Protein AF-A0A077ZRN1-F1 (afdb_monomer_lite)

Organism: Stylonychia lemnae (NCBI:txid5949)

Structure (mmCIF, N/CA/C/O backbone):
data_AF-A0A077ZRN1-F1
#
_entry.id   AF-A0A077ZRN1-F1
#
loop_
_atom_site.group_PDB
_atom_site.id
_atom_site.type_symbol
_atom_site.label_atom_id
_atom_site.label_alt_id
_atom_site.label_comp_id
_atom_site.label_asym_id
_atom_site.label_entity_id
_atom_site.label_seq_id
_atom_site.pdbx_PDB_ins_code
_atom_site.Cartn_x
_atom_site.Cartn_y
_atom_site.Cartn_z
_atom_site.occupancy
_atom_site.B_iso_or_equiv
_atom_site.auth_seq_id
_atom_site.auth_comp_id
_atom_site.auth_asym_id
_atom_site.auth_atom_id
_atom_site.pdbx_PDB_model_num
ATOM 1 N N . MET A 1 1 ? 3.083 -7.796 -22.243 1.00 36.75 1 MET A N 1
ATOM 2 C CA . MET A 1 1 ? 4.052 -8.451 -23.152 1.00 36.75 1 MET A CA 1
ATOM 3 C C . MET A 1 1 ? 4.609 -7.377 -24.063 1.00 36.75 1 MET A C 1
ATOM 5 O O . MET A 1 1 ? 3.844 -6.849 -24.859 1.00 36.75 1 MET A O 1
ATOM 9 N N . ILE A 1 2 ? 5.889 -7.014 -23.925 1.00 40.06 2 ILE A N 1
ATOM 10 C CA . ILE A 1 2 ? 6.570 -6.277 -24.996 1.00 40.06 2 ILE A CA 1
ATOM 11 C C . ILE A 1 2 ? 6.467 -7.202 -26.205 1.00 40.06 2 ILE A C 1
ATOM 13 O O . ILE A 1 2 ? 6.883 -8.360 -26.123 1.00 40.06 2 ILE A O 1
ATOM 17 N N . SER A 1 3 ? 5.787 -6.751 -27.259 1.00 38.28 3 SER A N 1
ATOM 18 C CA . SER A 1 3 ? 5.738 -7.466 -28.528 1.00 38.28 3 SER A CA 1
ATOM 19 C C . SER A 1 3 ? 7.150 -7.939 -28.851 1.00 38.28 3 SER A C 1
ATOM 21 O O . SER A 1 3 ? 8.097 -7.182 -28.646 1.00 38.28 3 SER A O 1
ATOM 23 N N . ASN A 1 4 ?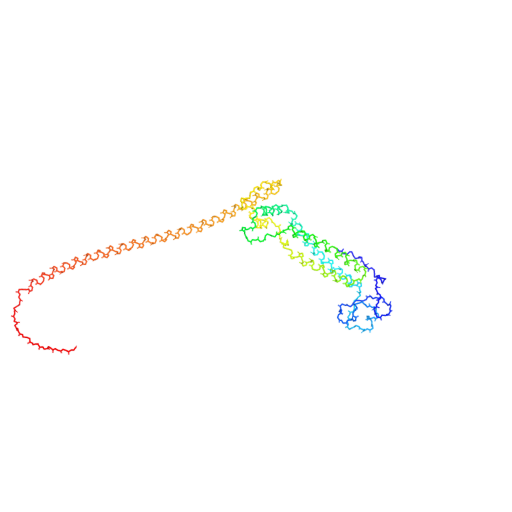 7.304 -9.158 -29.369 1.00 39.38 4 ASN A N 1
ATOM 24 C CA . ASN A 1 4 ? 8.533 -9.587 -30.040 1.00 39.38 4 ASN A CA 1
ATOM 25 C C . ASN A 1 4 ? 8.748 -8.745 -31.318 1.00 39.38 4 ASN A C 1
ATOM 27 O O . ASN A 1 4 ? 8.907 -9.287 -32.407 1.00 39.38 4 ASN A O 1
ATOM 31 N N . ASN A 1 5 ? 8.727 -7.416 -31.205 1.00 43.09 5 ASN A N 1
ATOM 32 C CA . ASN A 1 5 ? 9.470 -6.538 -32.072 1.00 43.09 5 ASN A CA 1
ATOM 33 C C . ASN A 1 5 ? 10.913 -6.929 -31.804 1.00 43.09 5 ASN A C 1
ATOM 35 O O . ASN A 1 5 ? 11.542 -6.495 -30.840 1.00 43.09 5 ASN A O 1
ATOM 39 N N . VAL A 1 6 ? 11.372 -7.876 -32.614 1.00 47.09 6 VAL A N 1
ATOM 40 C CA . VAL A 1 6 ? 12.777 -8.088 -32.888 1.00 47.09 6 VAL A CA 1
ATOM 41 C C . VAL A 1 6 ? 13.295 -6.693 -33.207 1.00 47.09 6 VAL A C 1
ATOM 43 O O . VAL A 1 6 ? 12.995 -6.142 -34.260 1.00 47.09 6 VAL A O 1
ATOM 46 N N . PHE A 1 7 ? 13.930 -6.051 -32.228 1.00 56.34 7 PHE A N 1
ATOM 47 C CA . PHE A 1 7 ? 14.716 -4.863 -32.488 1.00 56.34 7 PHE A CA 1
ATOM 48 C C . PHE A 1 7 ? 15.815 -5.351 -33.419 1.00 56.34 7 PHE A C 1
ATOM 50 O O . PHE A 1 7 ? 16.778 -5.975 -32.962 1.00 56.34 7 PHE A O 1
ATOM 57 N N . ASP A 1 8 ? 15.612 -5.171 -34.722 1.00 67.62 8 ASP A N 1
ATOM 58 C CA . ASP A 1 8 ? 16.655 -5.429 -35.696 1.00 67.62 8 ASP A CA 1
ATOM 59 C C . ASP A 1 8 ? 17.875 -4.622 -35.262 1.00 67.62 8 ASP A C 1
ATOM 61 O O . ASP A 1 8 ? 17.778 -3.452 -34.884 1.00 67.62 8 ASP A O 1
ATOM 65 N N . PHE A 1 9 ? 19.014 -5.303 -35.194 1.00 79.19 9 PHE A N 1
ATOM 66 C CA . PHE A 1 9 ? 20.232 -4.705 -34.682 1.00 79.19 9 PHE A CA 1
ATOM 67 C C . PHE A 1 9 ? 20.660 -3.545 -35.586 1.00 79.19 9 PHE A C 1
ATOM 69 O O . PHE A 1 9 ? 21.048 -3.764 -36.733 1.00 79.19 9 PHE A O 1
ATOM 76 N N . ASP A 1 10 ? 20.623 -2.324 -35.053 1.00 85.25 10 ASP A N 1
ATOM 77 C CA . ASP A 1 10 ? 21.003 -1.115 -35.774 1.00 85.25 10 ASP A CA 1
ATOM 78 C C . ASP A 1 10 ? 22.386 -0.632 -35.326 1.00 85.25 10 ASP A C 1
ATOM 80 O O . ASP A 1 10 ? 22.554 0.075 -34.331 1.00 85.25 10 ASP A O 1
ATOM 84 N N . ALA A 1 11 ? 23.411 -1.009 -36.087 1.00 84.25 11 ALA A N 1
ATOM 85 C CA . ALA A 1 11 ? 24.785 -0.622 -35.790 1.00 84.25 11 ALA A CA 1
ATOM 86 C C . ALA A 1 11 ? 25.023 0.901 -35.844 1.00 84.25 11 ALA A C 1
ATOM 88 O O . ALA A 1 11 ? 26.012 1.358 -35.272 1.00 84.25 11 ALA A O 1
ATOM 89 N N . SER A 1 12 ? 24.153 1.685 -36.500 1.00 87.00 12 SER A N 1
ATOM 90 C CA . SER A 1 12 ? 24.322 3.142 -36.631 1.00 87.00 12 SER A CA 1
ATOM 91 C C . SER A 1 12 ? 24.130 3.896 -35.313 1.00 87.00 12 SER A C 1
ATOM 93 O O . SER A 1 12 ? 24.664 4.990 -35.144 1.00 87.00 12 SER A O 1
ATOM 95 N N . LYS A 1 13 ? 23.428 3.283 -34.356 1.00 87.44 13 LYS A N 1
ATOM 96 C CA . LYS A 1 13 ? 23.158 3.841 -33.025 1.00 87.44 13 LYS A CA 1
ATOM 97 C C . LYS A 1 13 ? 24.281 3.597 -32.018 1.00 87.44 13 LYS A C 1
ATOM 99 O O . LYS A 1 13 ? 24.242 4.099 -30.898 1.00 87.44 13 LYS A O 1
ATOM 104 N N . LEU A 1 14 ? 25.283 2.796 -32.382 1.00 88.19 14 LEU A N 1
ATOM 105 C CA . LEU A 1 14 ? 26.397 2.474 -31.500 1.00 88.19 14 LEU A CA 1
ATOM 106 C C . LEU A 1 14 ? 27.529 3.490 -31.637 1.00 88.19 14 LEU A C 1
ATOM 108 O O . LEU A 1 14 ? 27.995 3.799 -32.732 1.00 88.19 14 LEU A O 1
ATOM 112 N N . ASN A 1 15 ? 28.052 3.928 -30.494 1.00 85.88 15 ASN A N 1
ATOM 113 C CA . ASN A 1 15 ? 29.238 4.773 -30.457 1.00 85.88 15 ASN A CA 1
ATOM 114 C C . ASN A 1 15 ? 30.501 4.009 -30.910 1.00 85.88 15 ASN A C 1
ATOM 116 O O . ASN A 1 15 ? 30.593 2.787 -30.726 1.00 85.88 15 ASN A O 1
ATOM 120 N N . PRO A 1 16 ? 31.518 4.711 -31.443 1.00 88.12 16 PRO A N 1
ATOM 121 C CA . PRO A 1 16 ? 32.825 4.124 -31.717 1.00 88.12 16 PRO A CA 1
ATOM 122 C C . PRO A 1 16 ? 33.478 3.558 -30.450 1.00 88.12 16 PRO A C 1
ATOM 124 O O . PRO A 1 16 ? 33.348 4.103 -29.351 1.00 88.12 16 PRO A O 1
ATOM 127 N N . CYS A 1 17 ? 34.225 2.469 -30.600 1.00 86.56 17 CYS A N 1
ATOM 128 C CA . CYS A 1 17 ? 34.987 1.887 -29.509 1.00 86.56 17 CYS A CA 1
ATOM 129 C C . CYS A 1 17 ? 36.168 2.780 -29.116 1.00 86.56 17 CYS A C 1
ATOM 131 O O . CYS A 1 17 ? 36.896 3.305 -29.959 1.00 86.56 17 CYS A O 1
ATOM 133 N N . LYS A 1 18 ? 36.415 2.890 -27.806 1.00 81.94 18 LYS A N 1
ATOM 134 C CA . LYS A 1 18 ? 37.510 3.699 -27.255 1.00 81.94 18 LYS A CA 1
ATOM 135 C C . LYS A 1 18 ? 38.914 3.130 -27.502 1.00 81.94 18 LYS A C 1
ATOM 137 O O . LYS A 1 18 ? 39.884 3.791 -27.152 1.00 81.94 18 LYS A O 1
ATOM 142 N N . CYS A 1 19 ? 39.052 1.938 -28.090 1.00 81.94 19 CYS A N 1
ATOM 143 C CA . CYS A 1 19 ? 40.361 1.354 -28.407 1.00 81.94 19 CYS A CA 1
ATOM 144 C C . CYS A 1 19 ? 41.064 2.008 -29.612 1.00 81.94 19 CYS A C 1
ATOM 146 O O . CYS A 1 19 ? 42.218 1.687 -29.876 1.00 81.94 19 CYS A O 1
ATOM 148 N N . GLY A 1 20 ? 40.390 2.910 -30.338 1.00 79.00 20 GLY A N 1
ATOM 149 C CA . GLY A 1 20 ? 40.966 3.641 -31.471 1.00 79.00 20 GLY A CA 1
ATOM 150 C C . GLY A 1 20 ? 40.845 2.944 -32.831 1.00 79.00 20 GLY A C 1
ATOM 151 O O . GLY A 1 20 ? 41.287 3.509 -33.825 1.00 79.00 20 GLY A O 1
ATOM 152 N N . SER A 1 21 ? 40.210 1.766 -32.916 1.00 82.56 21 SER A N 1
ATOM 153 C CA . SER A 1 21 ? 40.031 1.022 -34.178 1.00 82.56 21 SER A CA 1
ATOM 154 C C . SER A 1 21 ? 38.945 1.584 -35.110 1.00 82.56 21 SER A C 1
ATOM 156 O O . SER A 1 21 ? 38.701 1.024 -36.173 1.00 82.56 21 SER A O 1
ATOM 158 N N . ASN A 1 22 ? 38.262 2.675 -34.730 1.00 85.06 22 ASN A N 1
ATOM 159 C CA . ASN A 1 22 ? 37.075 3.236 -35.405 1.00 85.06 22 ASN A CA 1
ATOM 160 C C . ASN A 1 22 ? 35.887 2.261 -35.565 1.00 85.06 22 ASN A C 1
ATOM 162 O O . ASN A 1 22 ? 34.872 2.621 -36.158 1.00 85.06 22 ASN A O 1
ATOM 166 N N . LEU A 1 23 ? 35.974 1.046 -35.016 1.00 89.19 23 LEU A N 1
ATOM 167 C CA . LEU A 1 23 ? 34.890 0.069 -35.026 1.00 89.19 23 LEU A CA 1
ATOM 168 C C . LEU A 1 23 ? 33.817 0.432 -33.997 1.00 89.19 23 LEU A C 1
ATOM 170 O O . LEU A 1 23 ? 34.123 0.918 -32.908 1.00 89.19 23 LEU A O 1
ATOM 174 N N . VAL A 1 24 ? 32.556 0.132 -34.307 1.00 92.00 24 VAL A N 1
ATOM 175 C CA . VAL A 1 24 ? 31.430 0.339 -33.384 1.00 92.00 24 VAL A CA 1
ATOM 176 C C . VAL A 1 24 ? 31.526 -0.563 -32.150 1.00 92.00 24 VAL A C 1
ATOM 178 O O . VAL A 1 24 ? 31.966 -1.717 -32.221 1.00 92.00 24 VAL A O 1
ATOM 181 N N . ALA A 1 25 ? 31.099 -0.047 -31.001 1.00 90.94 25 ALA A N 1
ATOM 182 C CA . ALA A 1 25 ? 31.172 -0.748 -29.729 1.00 90.94 25 ALA A CA 1
ATOM 183 C C . ALA A 1 25 ? 29.977 -1.702 -29.520 1.00 90.94 25 ALA A C 1
ATOM 185 O O . ALA A 1 25 ? 29.008 -1.378 -28.842 1.00 90.94 25 ALA A O 1
ATOM 186 N N . GLN A 1 26 ? 30.037 -2.890 -30.128 1.00 91.75 26 GLN A N 1
ATOM 187 C CA . GLN A 1 26 ? 28.951 -3.887 -30.104 1.00 91.75 26 GLN A CA 1
ATOM 188 C C . GLN A 1 26 ? 28.874 -4.715 -28.815 1.00 91.75 26 GLN A C 1
ATOM 190 O O . GLN A 1 26 ? 27.908 -5.456 -28.614 1.00 91.75 26 GLN A O 1
ATOM 195 N N . TYR A 1 27 ? 29.886 -4.624 -27.955 1.00 90.62 27 TYR A N 1
ATOM 196 C CA . TYR A 1 27 ? 30.029 -5.428 -26.749 1.00 90.62 27 TYR A CA 1
ATOM 197 C C . TYR A 1 27 ? 30.068 -4.557 -25.496 1.00 90.62 27 TYR A C 1
ATOM 199 O O . TYR A 1 27 ? 30.590 -3.447 -25.507 1.00 90.62 27 TYR A O 1
ATOM 207 N N . PHE A 1 28 ? 29.531 -5.084 -24.402 1.00 89.62 28 PHE A N 1
ATOM 208 C CA . PHE A 1 28 ? 29.492 -4.446 -23.099 1.00 89.62 28 PHE A CA 1
ATOM 209 C C . PHE A 1 28 ? 30.124 -5.353 -22.037 1.00 89.62 28 PHE A C 1
ATOM 211 O O . PHE A 1 28 ? 29.835 -6.554 -21.958 1.00 89.62 28 PHE A O 1
ATOM 218 N N . CYS A 1 29 ? 30.976 -4.767 -21.200 1.00 87.31 29 CYS A N 1
ATOM 219 C CA . CYS A 1 29 ? 31.568 -5.403 -20.036 1.00 87.31 29 CYS A CA 1
ATOM 220 C C . CYS A 1 29 ? 30.693 -5.182 -18.799 1.00 87.31 29 CYS A C 1
ATOM 222 O O . CYS A 1 29 ? 30.454 -4.059 -18.365 1.00 87.31 29 CYS A O 1
ATOM 224 N N . ILE A 1 30 ? 30.249 -6.275 -18.178 1.00 79.25 30 ILE A N 1
ATOM 225 C CA . ILE A 1 30 ? 29.460 -6.217 -16.939 1.00 79.25 30 ILE A CA 1
ATOM 226 C C . ILE A 1 30 ? 30.348 -5.972 -15.705 1.00 79.25 30 ILE A C 1
ATOM 228 O O . ILE A 1 30 ? 29.867 -5.431 -14.710 1.00 79.25 30 ILE A O 1
ATOM 232 N N . ARG A 1 31 ? 31.631 -6.350 -15.764 1.00 74.12 31 ARG A N 1
ATOM 233 C CA . ARG A 1 31 ? 32.611 -6.212 -14.676 1.00 74.12 31 ARG A CA 1
ATOM 234 C C . ARG A 1 31 ? 33.376 -4.889 -14.815 1.00 74.12 31 ARG A C 1
ATOM 236 O O . ARG A 1 31 ? 34.536 -4.868 -15.204 1.00 74.12 31 ARG A O 1
ATOM 243 N N . ASP A 1 32 ? 32.698 -3.790 -14.494 1.00 63.06 32 ASP A N 1
ATOM 244 C CA . ASP A 1 32 ? 33.181 -2.402 -14.645 1.00 63.06 32 ASP A CA 1
ATOM 245 C C . ASP A 1 32 ? 34.531 -2.125 -13.937 1.00 63.06 32 ASP A C 1
ATOM 247 O O . ASP A 1 32 ? 35.299 -1.258 -14.336 1.00 63.06 32 ASP A O 1
ATOM 251 N N . THR A 1 33 ? 34.879 -2.905 -12.906 1.00 57.19 33 THR A N 1
ATOM 252 C CA . THR A 1 33 ? 36.064 -2.670 -12.061 1.00 57.19 33 THR A CA 1
ATOM 253 C C . THR A 1 33 ? 37.406 -3.068 -12.681 1.00 57.19 33 THR A C 1
ATOM 255 O O . THR A 1 33 ? 38.437 -2.706 -12.123 1.00 57.19 33 THR A O 1
ATOM 258 N N . TYR A 1 34 ? 37.427 -3.811 -13.793 1.00 59.09 34 TYR A N 1
ATOM 259 C CA . TYR A 1 34 ? 38.669 -4.380 -14.346 1.00 59.09 34 TYR A CA 1
ATOM 260 C C . TYR A 1 34 ? 39.034 -3.871 -15.746 1.00 59.09 34 TYR A C 1
ATOM 262 O O . TYR A 1 34 ? 40.095 -4.224 -16.256 1.00 59.09 34 TYR A O 1
ATOM 270 N N . CYS A 1 35 ? 38.205 -3.023 -16.368 1.00 66.19 35 CYS A N 1
ATOM 271 C CA . CYS A 1 35 ? 38.386 -2.658 -17.774 1.00 66.19 35 CYS A CA 1
ATOM 272 C C . CYS A 1 35 ? 38.390 -1.141 -18.009 1.00 66.19 35 CYS A C 1
ATOM 274 O O . CYS A 1 35 ? 37.339 -0.539 -18.207 1.00 66.19 35 CYS A O 1
ATOM 276 N N . ASN A 1 36 ? 39.585 -0.535 -18.020 1.00 60.34 36 ASN A N 1
ATOM 277 C CA . ASN A 1 36 ? 39.935 0.782 -18.591 1.00 60.34 36 ASN A CA 1
ATOM 278 C C . ASN A 1 36 ? 38.798 1.829 -18.719 1.00 60.34 36 ASN A C 1
ATOM 280 O O . ASN A 1 36 ? 38.585 2.388 -19.796 1.00 60.34 36 ASN A O 1
ATOM 284 N N . ASN A 1 37 ? 38.090 2.120 -17.620 1.00 63.56 37 ASN A N 1
ATOM 285 C CA . ASN A 1 37 ? 37.126 3.223 -17.458 1.00 63.56 37 ASN A CA 1
ATOM 286 C C . ASN A 1 37 ? 36.049 3.363 -18.561 1.00 63.56 37 ASN A C 1
ATOM 288 O O . ASN A 1 37 ? 35.527 4.459 -18.796 1.00 63.56 37 ASN A O 1
ATOM 292 N N . SER A 1 38 ? 35.725 2.295 -19.294 1.00 74.38 38 SER A N 1
ATOM 293 C CA . SER A 1 38 ? 34.710 2.339 -20.349 1.00 74.38 38 SER A CA 1
ATOM 294 C C . SER A 1 38 ? 34.125 0.964 -20.600 1.00 74.38 38 SER A C 1
ATOM 296 O O . SER A 1 38 ? 34.842 0.113 -21.104 1.00 74.38 38 SER A O 1
ATOM 298 N N . PRO A 1 39 ? 32.828 0.737 -20.375 1.00 85.81 39 PRO A N 1
ATOM 299 C CA . PRO A 1 39 ? 32.279 -0.608 -20.461 1.00 85.81 39 PRO A CA 1
ATOM 300 C C . PRO A 1 39 ? 31.964 -1.057 -21.896 1.00 85.81 39 PRO A C 1
ATOM 302 O O . PRO A 1 39 ? 31.564 -2.199 -22.073 1.00 85.81 39 PRO A O 1
ATOM 305 N N . TYR A 1 40 ? 32.127 -0.203 -22.913 1.00 88.25 40 TYR A N 1
ATOM 306 C CA . TYR A 1 40 ? 31.764 -0.489 -24.308 1.00 88.25 40 TYR A CA 1
ATOM 307 C C . TYR A 1 40 ? 32.982 -0.827 -25.189 1.00 88.25 40 TYR A C 1
ATOM 309 O O . TYR A 1 40 ? 33.960 -0.075 -25.225 1.00 88.25 40 TYR A O 1
ATOM 317 N N . TYR A 1 41 ? 32.886 -1.919 -25.952 1.00 88.50 41 TYR A N 1
ATOM 318 C CA . TYR A 1 41 ? 33.978 -2.544 -26.706 1.00 88.50 41 TYR A CA 1
ATOM 319 C C . TYR A 1 41 ? 33.560 -2.977 -28.117 1.00 88.50 41 TYR A C 1
ATOM 321 O O . TYR A 1 41 ? 32.416 -3.370 -28.340 1.00 88.50 41 TYR A O 1
ATOM 329 N N . CYS A 1 42 ? 34.484 -2.923 -29.080 1.00 90.19 42 CYS A N 1
ATOM 330 C CA . CYS A 1 42 ? 34.279 -3.470 -30.425 1.00 90.19 42 CYS A CA 1
ATOM 331 C C . CYS A 1 42 ? 34.565 -4.980 -30.481 1.00 90.19 42 CYS A C 1
ATOM 333 O O . CYS A 1 42 ? 35.000 -5.586 -29.501 1.00 90.19 42 CYS A O 1
ATOM 335 N N . VAL A 1 43 ? 34.335 -5.580 -31.652 1.00 89.06 43 VAL A N 1
ATOM 336 C CA . VAL A 1 43 ? 34.589 -7.006 -31.908 1.00 89.06 43 VAL A CA 1
ATOM 337 C C . VAL A 1 43 ? 36.061 -7.391 -31.717 1.00 89.06 43 VAL A C 1
ATOM 339 O O . VAL A 1 43 ? 36.339 -8.376 -31.043 1.00 89.06 43 VAL A O 1
ATOM 342 N N . GLU A 1 44 ? 37.008 -6.563 -32.168 1.00 87.50 44 GLU A N 1
ATOM 343 C CA . GLU A 1 44 ? 38.445 -6.831 -32.004 1.00 87.50 44 GLU A CA 1
ATOM 344 C C . GLU A 1 44 ? 38.857 -6.885 -30.530 1.00 87.50 44 GLU A C 1
ATOM 346 O O . GLU A 1 44 ? 39.625 -7.756 -30.129 1.00 87.50 44 GLU A O 1
ATOM 351 N N . CYS A 1 45 ? 38.315 -5.997 -29.687 1.00 85.12 45 CYS A N 1
ATOM 352 C CA . CYS A 1 45 ? 38.546 -6.057 -28.242 1.00 85.12 45 CYS A CA 1
ATOM 353 C C . CYS A 1 45 ? 38.035 -7.373 -27.637 1.00 85.12 45 CYS A C 1
ATOM 355 O O . CYS A 1 45 ? 38.650 -7.891 -26.708 1.00 85.12 45 CYS A O 1
ATOM 357 N N . SER A 1 46 ? 36.936 -7.922 -28.166 1.00 82.94 46 SER A N 1
ATOM 358 C CA . SER A 1 46 ? 36.383 -9.202 -27.716 1.00 82.94 46 SER A CA 1
ATOM 359 C C . SER A 1 46 ? 37.198 -10.410 -28.181 1.00 82.94 46 SER A C 1
ATOM 361 O O . SER A 1 46 ? 37.232 -11.410 -27.468 1.00 82.94 46 SER A O 1
ATOM 363 N N . GLU A 1 47 ? 37.801 -10.355 -29.368 1.00 82.88 47 GLU A N 1
ATOM 364 C CA . GLU A 1 47 ? 38.489 -11.494 -29.994 1.00 82.88 47 GLU A CA 1
ATOM 365 C C . GLU A 1 47 ? 39.980 -11.558 -29.641 1.00 82.88 47 GLU A C 1
ATOM 367 O O . GLU A 1 47 ? 40.525 -12.645 -29.464 1.00 82.88 47 GLU A O 1
ATOM 372 N N . ASN A 1 48 ? 40.631 -10.409 -29.442 1.00 78.19 48 ASN A N 1
ATOM 373 C CA . ASN A 1 48 ? 42.075 -10.322 -29.194 1.00 78.19 48 ASN A CA 1
ATOM 374 C C . ASN A 1 48 ? 42.498 -10.670 -27.752 1.00 78.19 48 ASN A C 1
ATOM 376 O O . ASN A 1 48 ? 43.641 -10.424 -27.372 1.00 78.19 48 ASN A O 1
ATOM 380 N N . GLY A 1 49 ? 41.599 -11.213 -26.922 1.00 65.81 49 GLY A N 1
ATOM 381 C CA . GLY A 1 49 ? 41.934 -11.697 -25.574 1.00 65.81 49 GLY A CA 1
ATOM 382 C C . GLY A 1 49 ? 42.361 -10.611 -24.578 1.00 65.81 49 GLY A C 1
ATOM 383 O O . GLY A 1 49 ? 42.948 -10.926 -23.547 1.00 65.81 49 GLY A O 1
ATOM 384 N N . VAL A 1 50 ? 42.064 -9.337 -24.860 1.00 68.62 50 VAL A N 1
ATOM 385 C CA . VAL A 1 50 ? 42.391 -8.195 -23.979 1.00 68.62 50 VAL A CA 1
ATOM 386 C C . VAL A 1 50 ? 41.562 -8.221 -22.683 1.00 68.62 50 VAL A C 1
ATOM 388 O O . VAL A 1 50 ? 41.925 -7.589 -21.694 1.00 68.62 50 VAL A O 1
ATOM 391 N N . HIS A 1 51 ? 40.467 -8.985 -22.665 1.00 70.94 51 HIS A N 1
ATOM 392 C CA . HIS A 1 51 ? 39.604 -9.183 -21.504 1.00 70.94 51 HIS A CA 1
ATOM 393 C C . HIS A 1 51 ? 39.730 -10.614 -20.969 1.00 70.94 51 HIS A C 1
ATOM 395 O O . HIS A 1 51 ? 39.545 -11.580 -21.706 1.00 70.94 51 HIS A O 1
ATOM 401 N N . ASP A 1 52 ? 39.961 -10.752 -19.663 1.00 73.50 52 ASP A N 1
ATOM 402 C CA . ASP A 1 52 ? 39.981 -12.032 -18.933 1.00 73.50 52 ASP A CA 1
ATOM 403 C C . ASP A 1 52 ? 38.571 -12.547 -18.565 1.00 73.50 52 ASP A C 1
ATOM 405 O O . ASP A 1 52 ? 38.401 -13.531 -17.843 1.00 73.50 52 ASP A O 1
ATOM 409 N N . HIS A 1 53 ? 37.529 -11.882 -19.061 1.00 77.69 53 HIS A N 1
ATOM 410 C CA . HIS A 1 53 ? 36.131 -12.206 -18.812 1.00 77.69 53 HIS A CA 1
ATOM 411 C C . HIS A 1 53 ? 35.295 -12.035 -20.076 1.00 77.69 53 HIS A C 1
ATOM 413 O O . HIS A 1 53 ? 35.635 -11.330 -21.023 1.00 77.69 53 HIS A O 1
ATOM 419 N N . ARG A 1 54 ? 34.135 -12.690 -20.062 1.00 79.19 54 ARG A N 1
ATOM 420 C CA . ARG A 1 54 ? 33.205 -12.699 -21.183 1.00 79.19 54 ARG A CA 1
ATOM 421 C C . ARG A 1 54 ? 32.515 -11.344 -21.340 1.00 79.19 54 ARG A C 1
ATOM 423 O O . ARG A 1 54 ? 31.775 -10.919 -20.450 1.00 79.19 54 ARG A O 1
ATOM 430 N N . LEU A 1 55 ? 32.690 -10.729 -22.506 1.00 87.19 55 LEU A N 1
ATOM 431 C CA . LEU A 1 55 ? 31.876 -9.606 -22.954 1.00 87.19 55 LEU A CA 1
ATOM 432 C C . LEU A 1 55 ? 30.524 -10.100 -23.486 1.00 87.19 55 LEU A C 1
ATOM 434 O O . LEU A 1 55 ? 30.396 -11.222 -23.983 1.00 87.19 55 LEU A O 1
ATOM 438 N N . GLN A 1 56 ? 29.500 -9.262 -23.386 1.00 90.00 56 GLN A N 1
ATOM 439 C CA . GLN A 1 56 ? 28.163 -9.566 -23.892 1.00 90.00 56 GLN A CA 1
ATOM 440 C C . GLN A 1 56 ? 27.768 -8.569 -24.975 1.00 90.00 56 GLN A C 1
ATOM 442 O O . GLN A 1 56 ? 28.168 -7.415 -24.925 1.00 90.00 56 GLN A O 1
ATOM 447 N N . GLN A 1 57 ? 26.978 -9.000 -25.955 1.00 91.06 57 GLN A N 1
ATOM 448 C CA . GLN A 1 57 ? 26.502 -8.097 -27.003 1.00 91.06 57 GLN A CA 1
ATOM 449 C C . GLN A 1 57 ? 25.551 -7.051 -26.413 1.00 91.06 57 GLN A C 1
ATOM 451 O O . GLN A 1 57 ? 24.620 -7.404 -25.685 1.00 91.06 57 GLN A O 1
ATOM 456 N N . VAL A 1 58 ? 25.771 -5.783 -26.761 1.00 91.31 58 VAL A N 1
ATOM 457 C CA . VAL A 1 58 ? 25.025 -4.633 -26.231 1.00 91.31 58 VAL A CA 1
ATOM 458 C C . VAL A 1 58 ? 23.523 -4.808 -26.443 1.00 91.31 58 VAL A C 1
ATOM 460 O O . VAL A 1 58 ? 22.766 -4.727 -25.481 1.00 91.31 58 VAL A O 1
ATOM 463 N N . HIS A 1 59 ? 23.092 -5.162 -27.660 1.00 90.56 59 HIS A N 1
ATOM 464 C CA . HIS A 1 59 ? 21.669 -5.354 -27.964 1.00 90.56 59 HIS A CA 1
ATOM 465 C C . HIS A 1 59 ? 21.008 -6.411 -27.065 1.00 90.56 59 HIS A C 1
ATOM 467 O O . HIS A 1 59 ? 19.890 -6.212 -26.594 1.00 90.56 59 HIS A O 1
ATOM 473 N N . LYS A 1 60 ? 21.711 -7.516 -26.766 1.00 91.75 60 LYS A N 1
ATOM 474 C CA . LYS A 1 60 ? 21.191 -8.581 -25.894 1.00 91.75 60 LYS A CA 1
ATOM 475 C C . LYS A 1 60 ? 21.029 -8.090 -24.466 1.00 91.75 60 LYS A C 1
ATOM 477 O O . LYS A 1 60 ? 20.017 -8.390 -23.840 1.00 91.75 60 LYS A O 1
ATOM 482 N N . ILE A 1 61 ? 22.002 -7.326 -23.969 1.00 92.56 61 ILE A N 1
ATOM 483 C CA . ILE A 1 61 ? 21.923 -6.738 -22.631 1.00 92.56 61 ILE A CA 1
ATOM 484 C C . ILE A 1 61 ? 20.784 -5.725 -22.554 1.00 92.56 61 ILE A C 1
ATOM 486 O O . ILE A 1 61 ? 20.018 -5.781 -21.599 1.00 92.56 61 ILE A O 1
ATOM 490 N N . CYS A 1 62 ? 20.635 -4.835 -23.538 1.00 92.94 62 CYS A N 1
ATOM 491 C CA . CYS A 1 62 ? 19.547 -3.856 -23.560 1.00 92.94 62 CYS A CA 1
ATOM 492 C C . CYS A 1 62 ? 18.177 -4.538 -23.516 1.00 92.94 62 CYS A C 1
ATOM 494 O O . CYS A 1 62 ? 17.364 -4.194 -22.662 1.00 92.94 62 CYS A O 1
ATOM 496 N N . ILE A 1 63 ? 17.954 -5.564 -24.348 1.00 91.44 63 ILE A N 1
ATOM 497 C CA . ILE A 1 63 ? 16.711 -6.352 -24.335 1.00 91.44 63 ILE A CA 1
ATOM 498 C C . ILE A 1 63 ? 16.513 -7.035 -22.977 1.00 91.44 63 ILE A C 1
ATOM 500 O O . ILE A 1 63 ? 15.423 -6.990 -22.409 1.00 91.44 63 ILE A O 1
ATOM 504 N N . GLN A 1 64 ? 17.558 -7.662 -22.432 1.00 94.19 64 GLN A N 1
ATOM 505 C CA . GLN A 1 64 ? 17.475 -8.335 -21.138 1.00 94.19 64 GLN A CA 1
ATOM 506 C C . GLN A 1 64 ? 17.106 -7.360 -20.012 1.00 94.19 64 GLN A C 1
ATOM 508 O O . GLN A 1 64 ? 16.213 -7.659 -19.221 1.00 94.19 64 GLN A O 1
ATOM 513 N N . LEU A 1 65 ? 17.774 -6.208 -19.935 1.00 94.44 65 LEU A N 1
ATOM 514 C CA . LEU A 1 65 ? 17.530 -5.203 -18.902 1.00 94.44 65 LEU A CA 1
ATOM 515 C C . LEU A 1 65 ? 16.157 -4.541 -19.064 1.00 94.44 65 LEU A C 1
ATOM 517 O O . LEU A 1 65 ? 15.456 -4.372 -18.071 1.00 94.44 65 LEU A O 1
ATOM 521 N N . ALA A 1 66 ? 15.736 -4.229 -20.293 1.00 94.62 66 ALA A N 1
ATOM 522 C CA . ALA A 1 66 ? 14.405 -3.687 -20.560 1.00 94.62 66 ALA A CA 1
ATOM 523 C C . ALA A 1 66 ? 13.301 -4.672 -20.145 1.00 94.62 66 ALA A C 1
ATOM 525 O O . ALA A 1 66 ? 12.340 -4.286 -19.484 1.00 94.62 66 ALA A O 1
ATOM 526 N N . ASN A 1 67 ? 13.473 -5.966 -20.434 1.00 94.69 67 ASN A N 1
ATOM 527 C CA . ASN A 1 67 ? 12.542 -7.005 -19.989 1.00 94.69 67 ASN A CA 1
ATOM 528 C C . ASN A 1 67 ? 12.503 -7.142 -18.458 1.00 94.69 67 ASN A C 1
ATOM 530 O O . ASN A 1 67 ? 11.433 -7.338 -17.886 1.00 94.69 67 ASN A O 1
ATOM 534 N N . GLN A 1 68 ? 13.649 -7.028 -17.779 1.00 95.56 68 GLN A N 1
ATOM 535 C CA . GLN A 1 68 ? 13.695 -7.016 -16.313 1.00 95.56 68 GLN A CA 1
ATOM 536 C C . GLN A 1 68 ? 12.969 -5.793 -15.739 1.00 95.56 68 GLN A C 1
ATOM 538 O O . GLN A 1 68 ? 12.172 -5.931 -14.813 1.00 95.56 68 GLN A O 1
ATOM 543 N N . ALA A 1 69 ? 13.194 -4.609 -16.310 1.00 95.25 69 ALA A N 1
ATOM 544 C CA . ALA A 1 69 ? 12.498 -3.390 -15.914 1.00 95.25 69 ALA A CA 1
ATOM 545 C C . ALA A 1 69 ? 10.983 -3.489 -16.141 1.00 95.25 69 ALA A C 1
ATOM 547 O O . ALA A 1 69 ? 10.215 -3.098 -15.267 1.00 95.25 69 ALA A O 1
ATOM 548 N N . GLN A 1 70 ? 10.547 -4.083 -17.257 1.00 96.12 70 GLN A N 1
ATOM 549 C CA . GLN A 1 70 ? 9.133 -4.348 -17.527 1.00 96.12 70 GLN A CA 1
ATOM 550 C C . GLN A 1 70 ? 8.501 -5.209 -16.429 1.00 96.12 70 GLN A C 1
ATOM 552 O O . GLN A 1 70 ? 7.436 -4.870 -15.930 1.00 96.12 70 GLN A O 1
ATOM 557 N N . GLN A 1 71 ? 9.167 -6.286 -16.002 1.00 96.31 71 GLN A N 1
ATOM 558 C CA . GLN A 1 71 ? 8.655 -7.139 -14.924 1.00 96.31 71 GLN A CA 1
ATOM 559 C C . GLN A 1 71 ? 8.520 -6.385 -13.596 1.00 96.31 71 GLN A C 1
ATOM 561 O O . GLN A 1 71 ? 7.584 -6.634 -12.838 1.00 96.31 71 GLN A O 1
ATOM 566 N N . ILE A 1 72 ? 9.452 -5.475 -13.297 1.00 95.38 72 ILE A N 1
ATOM 567 C CA . ILE A 1 72 ? 9.381 -4.633 -12.097 1.00 95.38 72 ILE A CA 1
ATOM 568 C C . ILE A 1 72 ? 8.208 -3.656 -12.214 1.00 95.38 72 ILE A C 1
ATOM 570 O O . ILE A 1 72 ? 7.431 -3.542 -11.268 1.00 95.38 72 ILE A O 1
ATOM 574 N N . TYR A 1 73 ? 8.054 -2.999 -13.366 1.00 97.25 73 TYR A N 1
ATOM 575 C CA . TYR A 1 73 ? 6.927 -2.112 -13.646 1.00 97.25 73 TYR A CA 1
ATOM 576 C C . TYR A 1 73 ? 5.586 -2.838 -13.478 1.00 97.25 73 TYR A C 1
ATOM 578 O O . TYR A 1 73 ? 4.750 -2.363 -12.716 1.00 97.25 73 TYR A O 1
ATOM 586 N N . ASP A 1 74 ? 5.420 -4.021 -14.078 1.00 96.06 74 ASP A N 1
ATOM 587 C CA . ASP A 1 74 ? 4.187 -4.820 -13.981 1.00 96.06 74 ASP A CA 1
ATOM 588 C C . ASP A 1 74 ? 3.835 -5.141 -12.516 1.00 96.06 74 ASP A C 1
ATOM 590 O O . ASP A 1 74 ? 2.670 -5.161 -12.120 1.00 96.06 74 ASP A O 1
ATOM 594 N N . GLN A 1 75 ? 4.848 -5.383 -11.673 1.00 93.81 75 GLN A N 1
ATOM 595 C CA . GLN A 1 75 ? 4.643 -5.608 -10.241 1.00 93.81 75 GLN A CA 1
ATOM 596 C C . GLN A 1 75 ? 4.206 -4.339 -9.500 1.00 93.81 75 GLN A C 1
ATOM 598 O O . GLN A 1 75 ? 3.382 -4.438 -8.592 1.00 93.81 75 GLN A O 1
ATOM 603 N N . ILE A 1 76 ? 4.765 -3.175 -9.848 1.00 94.62 76 ILE A N 1
ATOM 604 C CA . ILE A 1 76 ? 4.367 -1.882 -9.270 1.00 94.62 76 ILE A CA 1
ATOM 605 C C . ILE A 1 76 ? 2.930 -1.556 -9.682 1.00 94.62 76 ILE A C 1
ATOM 607 O O . ILE A 1 76 ? 2.119 -1.218 -8.824 1.00 94.62 76 ILE A O 1
ATOM 611 N N . GLU A 1 77 ? 2.613 -1.703 -10.969 1.00 95.12 77 GLU A N 1
ATOM 612 C CA . GLU A 1 77 ? 1.291 -1.443 -11.540 1.00 95.12 77 GLU A CA 1
ATOM 613 C C . GLU A 1 77 ? 0.228 -2.304 -10.864 1.00 95.12 77 GLU A C 1
ATOM 615 O O . GLU A 1 77 ? -0.688 -1.764 -10.251 1.00 95.12 77 GLU A O 1
ATOM 620 N N . LYS A 1 78 ? 0.426 -3.627 -10.827 1.00 92.69 78 LYS A N 1
ATOM 621 C CA . LYS A 1 78 ? -0.493 -4.553 -10.153 1.00 92.69 78 LYS A CA 1
ATOM 622 C C . LYS A 1 78 ? -0.695 -4.220 -8.672 1.00 92.69 78 LYS A C 1
ATOM 624 O O . LYS A 1 78 ? -1.788 -4.376 -8.134 1.00 92.69 78 LYS A O 1
ATOM 629 N N . PHE A 1 79 ? 0.365 -3.809 -7.977 1.00 89.94 79 PHE A N 1
ATOM 630 C CA . PHE A 1 79 ? 0.257 -3.433 -6.569 1.00 89.94 79 PHE A CA 1
ATOM 631 C C . PHE A 1 79 ? -0.543 -2.135 -6.393 1.00 89.94 79 PHE A C 1
ATOM 633 O O . PHE A 1 79 ? -1.384 -2.050 -5.501 1.00 89.94 79 PHE A O 1
ATOM 640 N N . GLY A 1 80 ? -0.318 -1.148 -7.263 1.00 90.31 80 GLY A N 1
ATOM 641 C CA . GLY A 1 80 ? -1.081 0.097 -7.281 1.00 90.31 80 GLY A CA 1
ATOM 642 C C . GLY A 1 80 ? -2.553 -0.105 -7.651 1.00 90.31 80 GLY A C 1
ATOM 643 O O . GLY A 1 80 ? -3.417 0.483 -7.007 1.00 90.31 80 GLY A O 1
ATOM 644 N N . GLU A 1 81 ? -2.849 -0.973 -8.620 1.00 89.75 81 GLU A N 1
ATOM 645 C CA . GLU A 1 81 ? -4.216 -1.377 -8.979 1.00 89.75 81 GLU A CA 1
ATOM 646 C C . GLU A 1 81 ? -4.943 -2.000 -7.788 1.00 89.75 81 GLU A C 1
ATOM 648 O O . GLU A 1 81 ? -6.015 -1.530 -7.426 1.00 89.75 81 GLU A O 1
ATOM 653 N N . ASN A 1 82 ? -4.322 -2.963 -7.097 1.00 88.31 82 ASN A N 1
ATOM 654 C CA . ASN A 1 82 ? -4.918 -3.567 -5.902 1.00 88.31 82 ASN A CA 1
ATOM 655 C C . ASN A 1 82 ? -5.251 -2.523 -4.823 1.00 88.31 82 ASN A C 1
ATOM 657 O O . ASN A 1 82 ? -6.294 -2.609 -4.182 1.00 88.31 82 ASN A O 1
ATOM 661 N N . ILE A 1 83 ? -4.378 -1.532 -4.612 1.00 87.19 83 ILE A N 1
ATOM 662 C CA . ILE A 1 83 ? -4.649 -0.447 -3.659 1.00 87.19 83 ILE A CA 1
ATOM 663 C C . ILE A 1 83 ? -5.832 0.407 -4.127 1.00 87.19 83 ILE A C 1
ATOM 665 O O . ILE A 1 83 ? -6.694 0.748 -3.318 1.00 87.19 83 ILE A O 1
ATOM 669 N N . ARG A 1 84 ? -5.889 0.751 -5.417 1.00 87.44 84 ARG A N 1
ATOM 670 C CA . ARG A 1 84 ? -6.995 1.523 -6.002 1.00 87.44 84 ARG A CA 1
ATOM 671 C C . ARG A 1 84 ? -8.324 0.787 -5.882 1.00 87.44 84 ARG A C 1
ATOM 673 O O . ARG A 1 84 ? -9.289 1.389 -5.417 1.00 87.44 84 ARG A O 1
ATOM 680 N N . ASP A 1 85 ? -8.348 -0.501 -6.200 1.00 88.19 85 ASP A N 1
ATOM 681 C CA . ASP A 1 85 ? -9.539 -1.350 -6.117 1.00 88.19 85 ASP A CA 1
ATOM 682 C C . ASP A 1 85 ? -10.081 -1.462 -4.688 1.00 88.19 85 ASP A C 1
ATOM 684 O O . ASP A 1 85 ? -11.288 -1.593 -4.490 1.00 88.19 85 ASP A O 1
ATOM 688 N N . GLN A 1 86 ? -9.208 -1.378 -3.681 1.00 85.56 86 GLN A N 1
ATOM 689 C CA . GLN A 1 86 ? -9.610 -1.390 -2.275 1.00 85.56 86 GLN A CA 1
ATOM 690 C C . GLN A 1 86 ? -10.010 -0.006 -1.752 1.00 85.56 86 GLN A C 1
ATOM 692 O O . GLN A 1 86 ? -10.968 0.105 -0.992 1.00 85.56 86 GLN A O 1
ATOM 697 N N . TYR A 1 87 ? -9.287 1.052 -2.132 1.00 86.81 87 TYR A N 1
ATOM 698 C CA . TYR A 1 87 ? -9.485 2.393 -1.578 1.00 86.81 87 TYR A CA 1
ATOM 699 C C . TYR A 1 87 ? -10.641 3.152 -2.233 1.00 86.81 87 TYR A C 1
ATOM 701 O O . TYR A 1 87 ? -11.456 3.732 -1.519 1.00 86.81 87 TYR A O 1
ATOM 709 N N . ILE A 1 88 ? -10.742 3.143 -3.569 1.00 88.31 88 ILE A N 1
ATOM 710 C CA . ILE A 1 88 ? -11.739 3.937 -4.312 1.00 88.31 88 ILE A CA 1
ATOM 711 C C . ILE A 1 88 ? -13.172 3.667 -3.823 1.00 88.31 88 ILE A C 1
ATOM 713 O O . ILE A 1 88 ? -13.882 4.636 -3.550 1.00 88.31 88 ILE A O 1
ATOM 717 N N . PRO A 1 89 ? -13.614 2.406 -3.624 1.00 88.06 89 PRO A N 1
ATOM 718 C CA . PRO A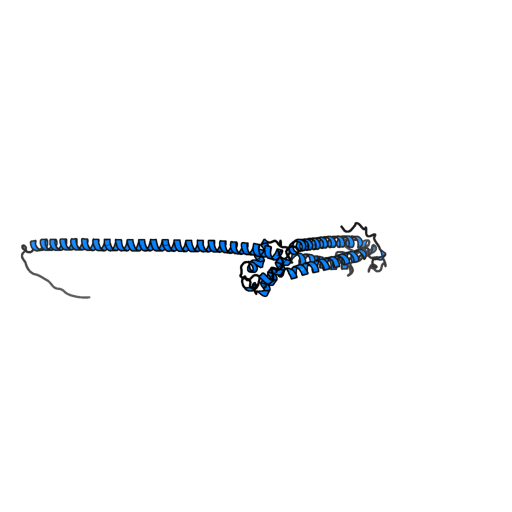 1 89 ? -14.985 2.132 -3.187 1.00 88.06 89 PRO A CA 1
ATOM 719 C C . PRO A 1 89 ? -15.335 2.682 -1.798 1.00 88.06 89 PRO A C 1
ATOM 721 O O . PRO A 1 89 ? -16.511 2.822 -1.475 1.00 88.06 89 PRO A O 1
ATOM 724 N N . VAL A 1 90 ? -14.335 2.954 -0.956 1.00 87.31 90 VAL A N 1
ATOM 725 C CA . VAL A 1 90 ? -14.523 3.398 0.435 1.00 87.31 90 VAL A CA 1
ATOM 726 C C . VAL A 1 90 ? -13.939 4.783 0.706 1.00 87.31 90 VAL A C 1
ATOM 728 O O . VAL A 1 90 ? -13.983 5.250 1.846 1.00 87.31 90 VAL A O 1
ATOM 731 N N . GLN A 1 91 ? -13.415 5.455 -0.321 1.00 88.00 91 GLN A N 1
ATOM 732 C CA . GLN A 1 91 ? -12.728 6.737 -0.204 1.00 88.00 91 GLN A CA 1
ATOM 733 C C . GLN A 1 91 ? -13.598 7.771 0.514 1.00 88.00 91 GLN A C 1
ATOM 735 O O . GLN A 1 91 ? -13.152 8.358 1.496 1.00 88.00 91 GLN A O 1
ATOM 740 N N . GLU A 1 92 ? -14.845 7.953 0.075 1.00 88.25 92 GLU A N 1
ATOM 741 C CA . GLU A 1 92 ? -15.759 8.947 0.652 1.00 88.25 92 GLU A CA 1
ATOM 742 C C . GLU A 1 92 ? -16.038 8.685 2.137 1.00 88.25 92 GLU A C 1
ATOM 744 O O . GLU A 1 92 ? -16.071 9.609 2.948 1.00 88.25 92 GLU A O 1
ATOM 749 N N . ILE A 1 93 ? -16.175 7.412 2.521 1.00 89.38 93 ILE A N 1
ATOM 750 C CA . ILE A 1 93 ? -16.386 7.001 3.913 1.00 89.38 93 ILE A CA 1
ATOM 751 C C . ILE A 1 93 ? -15.147 7.309 4.757 1.00 89.38 93 ILE A C 1
ATOM 753 O O . ILE A 1 93 ? -15.271 7.808 5.879 1.00 89.38 93 ILE A O 1
ATOM 757 N N . MET A 1 94 ? -13.953 7.000 4.247 1.00 88.19 94 MET A N 1
ATOM 758 C CA . MET A 1 94 ? -12.699 7.269 4.951 1.00 88.19 94 MET A CA 1
ATOM 759 C C . MET A 1 94 ? -12.434 8.771 5.076 1.00 88.19 94 MET A C 1
ATOM 761 O O . MET A 1 94 ? -12.041 9.223 6.151 1.00 88.19 94 MET A O 1
ATOM 765 N N . GLU A 1 95 ? -12.692 9.545 4.018 1.00 88.00 95 GLU A N 1
ATOM 766 C CA . GLU A 1 95 ? -12.601 11.007 4.030 1.00 88.00 95 GLU A CA 1
ATOM 767 C C . GLU A 1 95 ? -13.568 11.599 5.057 1.00 88.00 95 GLU A C 1
ATOM 769 O O . GLU A 1 95 ? -13.136 12.358 5.921 1.00 88.00 95 GLU A O 1
ATOM 774 N N . PHE A 1 96 ? -14.831 11.161 5.061 1.00 89.56 96 PHE A N 1
ATOM 775 C CA . PHE A 1 96 ? -15.806 11.529 6.088 1.00 89.56 96 PHE A CA 1
ATOM 776 C C . PHE A 1 96 ? -15.292 11.248 7.506 1.00 89.56 96 PHE A C 1
ATOM 778 O O . PHE A 1 96 ? -15.293 12.136 8.361 1.00 89.56 96 PHE A O 1
ATOM 785 N N . CYS A 1 97 ? -14.827 10.023 7.770 1.00 88.62 97 CYS A N 1
ATOM 786 C CA . CYS A 1 97 ? -14.342 9.654 9.097 1.00 88.62 97 CYS A CA 1
ATOM 787 C C . CYS A 1 97 ? -13.150 10.519 9.517 1.00 88.62 97 CYS A C 1
ATOM 789 O O . CYS A 1 97 ? -13.058 10.933 10.674 1.00 88.62 97 CYS A O 1
ATOM 791 N N . GLN A 1 98 ? -12.245 10.807 8.584 1.00 87.12 98 GLN A N 1
ATOM 792 C CA . GLN A 1 98 ? -11.067 11.615 8.847 1.00 87.12 98 GLN A CA 1
ATOM 793 C C . GLN A 1 98 ? -11.419 13.086 9.109 1.00 87.12 98 GLN A C 1
ATOM 795 O O . GLN A 1 98 ? -10.910 13.648 10.080 1.00 87.12 98 GLN A O 1
ATOM 800 N N . THR A 1 99 ? -12.341 13.671 8.341 1.00 87.31 99 THR A N 1
ATOM 801 C CA . THR A 1 99 ? -12.877 15.018 8.586 1.00 87.31 99 THR A CA 1
ATOM 802 C C . THR A 1 99 ? -13.500 15.116 9.974 1.00 87.31 99 THR A C 1
ATOM 804 O O . THR A 1 99 ? -13.167 16.021 10.738 1.00 87.31 99 THR A O 1
ATOM 807 N N . VAL A 1 100 ? -14.330 14.141 10.364 1.00 87.81 100 VAL A N 1
ATOM 808 C CA . VAL A 1 100 ? -14.935 14.123 11.704 1.00 87.81 100 VAL A CA 1
ATOM 809 C C . VAL A 1 100 ? -13.867 14.059 12.798 1.00 87.81 100 VAL A C 1
ATOM 811 O O . VAL A 1 100 ? -13.967 14.778 13.793 1.00 87.81 100 VAL A O 1
ATOM 814 N N . VAL A 1 101 ? -12.836 13.224 12.624 1.00 86.44 101 VAL A N 1
ATOM 815 C CA . VAL A 1 101 ? -11.724 13.114 13.581 1.00 86.44 101 VAL A CA 1
ATOM 816 C C . VAL A 1 101 ? -10.960 14.428 13.727 1.00 86.44 101 VAL A C 1
ATOM 818 O O . VAL A 1 101 ? -10.593 14.786 14.849 1.00 86.44 101 VAL A O 1
ATOM 821 N N . GLU A 1 102 ? -10.695 15.115 12.619 1.00 84.56 102 GLU A N 1
ATOM 822 C CA . GLU A 1 102 ? -9.934 16.365 12.580 1.00 84.56 102 GLU A CA 1
ATOM 823 C C . GLU A 1 102 ? -10.716 17.533 13.183 1.00 84.56 102 GLU A C 1
ATOM 825 O O . GLU A 1 102 ? -10.213 18.198 14.087 1.00 84.56 102 GLU A O 1
ATOM 830 N N . GLU A 1 103 ? -11.959 17.739 12.748 1.00 85.81 103 GLU A N 1
ATOM 831 C CA . GLU A 1 103 ? -12.780 18.882 13.164 1.00 85.81 103 GLU A CA 1
ATOM 832 C C . GLU A 1 103 ? -13.244 18.785 14.625 1.00 85.81 103 GLU A C 1
ATOM 834 O O . GLU A 1 103 ? -13.454 19.807 15.276 1.00 85.81 103 GLU A O 1
ATOM 839 N N . ASN A 1 104 ? -13.343 17.568 15.173 1.00 82.19 104 ASN A N 1
ATOM 840 C CA . ASN A 1 104 ? -13.755 17.333 16.562 1.00 82.19 104 ASN A CA 1
ATOM 841 C C . ASN A 1 104 ? -12.582 16.997 17.509 1.00 82.19 104 ASN A C 1
ATOM 843 O O . ASN A 1 104 ? -12.820 16.557 18.635 1.00 82.19 104 ASN A O 1
ATOM 847 N N . ASP A 1 105 ? -11.323 17.155 17.068 1.00 79.25 105 ASP A N 1
ATOM 848 C CA . ASP A 1 105 ? -10.095 16.820 17.824 1.00 79.25 105 ASP A CA 1
ATOM 849 C C . ASP A 1 105 ? -10.166 15.437 18.514 1.00 79.25 105 ASP A C 1
ATOM 851 O O . ASP A 1 105 ? -9.762 15.233 19.665 1.00 79.25 105 ASP A O 1
ATOM 855 N N . LEU A 1 106 ? -10.697 14.432 17.803 1.00 76.19 106 LEU A N 1
ATOM 856 C CA . LEU A 1 106 ? -10.877 13.079 18.351 1.00 76.19 106 LEU A CA 1
ATOM 857 C C . LEU A 1 106 ? -9.549 12.311 18.468 1.00 76.19 106 LEU A C 1
ATOM 859 O O . LEU A 1 106 ? -9.505 11.237 19.077 1.00 76.19 106 LEU A O 1
ATOM 863 N N . ARG A 1 107 ? -8.455 12.873 17.932 1.00 68.88 107 ARG A N 1
ATOM 864 C CA . ARG A 1 107 ? -7.111 12.273 17.887 1.00 68.88 107 ARG A CA 1
ATOM 865 C C . ARG A 1 107 ? -6.520 12.012 19.279 1.00 68.88 107 ARG A C 1
ATOM 867 O O . ARG A 1 107 ? -5.753 11.069 19.455 1.00 68.88 107 ARG A O 1
ATOM 874 N N . LYS A 1 108 ? -6.908 12.788 20.297 1.00 55.19 108 LYS A N 1
ATOM 875 C CA . LYS A 1 108 ? -6.315 12.713 21.647 1.00 55.19 108 LYS A CA 1
ATOM 876 C C . LYS A 1 108 ? -6.807 11.561 22.527 1.00 55.19 108 LYS A C 1
ATOM 878 O O . LYS A 1 108 ? -6.167 11.276 23.535 1.00 55.19 108 LYS A O 1
ATOM 883 N N . LYS A 1 109 ? -7.913 10.882 22.199 1.00 52.00 109 LYS A N 1
ATOM 884 C CA . LYS A 1 109 ? -8.526 9.927 23.148 1.00 52.00 109 LYS A CA 1
ATOM 885 C C . LYS A 1 109 ? -7.899 8.525 23.173 1.00 52.00 109 LYS A C 1
ATOM 887 O O . LYS A 1 109 ? -8.051 7.855 24.188 1.00 52.00 109 LYS A O 1
ATOM 892 N N . ASN A 1 110 ? -7.171 8.098 22.132 1.00 48.44 110 ASN A N 1
ATOM 893 C CA . ASN A 1 110 ? -6.732 6.694 21.996 1.00 48.44 110 ASN A CA 1
ATOM 894 C C . ASN A 1 110 ? -5.231 6.472 21.702 1.00 48.44 110 ASN A C 1
ATOM 896 O O . ASN A 1 110 ? -4.830 5.327 21.501 1.00 48.44 110 ASN A O 1
ATOM 900 N N . GLY A 1 111 ? -4.390 7.516 21.668 1.00 45.22 111 GLY A N 1
ATOM 901 C CA . GLY A 1 111 ? -2.929 7.369 21.503 1.00 45.22 111 GLY A CA 1
ATOM 902 C C . GLY A 1 111 ? -2.474 6.707 20.192 1.00 45.22 111 GLY A C 1
ATOM 903 O O . GLY A 1 111 ? -1.347 6.233 20.104 1.00 45.22 111 GLY A O 1
ATOM 904 N N . THR A 1 112 ? -3.350 6.636 19.191 1.00 54.00 112 THR A N 1
ATOM 905 C CA . THR A 1 112 ? -3.089 6.016 17.888 1.00 54.00 112 THR A CA 1
ATOM 906 C C . THR A 1 112 ? -2.853 7.124 16.867 1.00 54.00 112 THR A C 1
ATOM 908 O O . THR A 1 112 ? -3.711 7.988 16.686 1.00 54.00 112 THR A O 1
ATOM 911 N N . GLU A 1 113 ? -1.683 7.136 16.225 1.00 59.50 113 GLU A N 1
ATOM 912 C CA . GLU A 1 113 ? -1.456 7.988 15.055 1.00 59.50 113 GLU A CA 1
ATOM 913 C C . GLU A 1 113 ? -2.401 7.537 13.940 1.00 59.50 113 GLU A C 1
ATOM 915 O O . GLU A 1 113 ? -2.247 6.446 13.391 1.00 59.50 113 GLU A O 1
ATOM 920 N N . PHE A 1 114 ? -3.390 8.371 13.620 1.00 63.50 114 PHE A N 1
ATOM 921 C CA . PHE A 1 114 ? -4.248 8.149 12.464 1.00 63.50 114 PHE A CA 1
ATOM 922 C C . PHE A 1 114 ? -3.400 8.249 11.202 1.00 63.50 114 PHE A C 1
ATOM 924 O O . PHE A 1 114 ? -2.763 9.274 10.942 1.00 63.50 114 PHE A O 1
ATOM 931 N N . THR A 1 115 ? -3.388 7.179 10.416 1.00 68.50 115 THR A N 1
ATOM 932 C CA . THR A 1 115 ? -2.699 7.189 9.130 1.00 68.50 115 THR A CA 1
ATOM 933 C C . THR A 1 115 ? -3.491 8.072 8.163 1.00 68.50 115 THR A C 1
ATOM 935 O O . THR A 1 115 ? -4.694 7.893 8.004 1.00 68.50 115 THR A O 1
ATOM 938 N N . ASN A 1 116 ? -2.837 9.035 7.507 1.00 75.31 116 ASN A N 1
ATOM 939 C CA . ASN A 1 116 ? -3.490 9.847 6.480 1.00 75.31 116 ASN A CA 1
ATOM 940 C C . ASN A 1 116 ? -3.574 9.050 5.168 1.00 75.31 116 ASN A C 1
ATOM 942 O O . ASN A 1 116 ? -2.671 9.104 4.329 1.00 75.31 116 ASN A O 1
ATOM 946 N N . TYR A 1 117 ? -4.646 8.272 5.012 1.00 76.44 117 TYR A N 1
ATOM 947 C CA . TYR A 1 117 ? -4.831 7.392 3.856 1.00 76.44 117 TYR A CA 1
ATOM 948 C C . TYR A 1 117 ? -4.960 8.164 2.545 1.00 76.44 117 TYR A C 1
ATOM 950 O O . TYR A 1 117 ? -4.454 7.689 1.535 1.00 76.44 117 TYR A O 1
ATOM 958 N N . LYS A 1 118 ? -5.526 9.377 2.565 1.00 79.81 118 LYS A N 1
ATOM 959 C CA . LYS A 1 118 ? -5.606 10.242 1.381 1.00 79.81 118 LYS A CA 1
ATOM 960 C C . LYS A 1 118 ? -4.222 10.621 0.859 1.00 79.81 118 LYS A C 1
ATOM 962 O O . LYS A 1 118 ? -3.939 10.446 -0.322 1.00 79.81 118 LYS A O 1
ATOM 967 N N . THR A 1 119 ? -3.335 11.093 1.737 1.00 80.44 119 THR A N 1
ATOM 968 C CA . THR A 1 119 ? -1.952 11.428 1.354 1.00 80.44 119 THR A CA 1
ATOM 969 C C . THR A 1 119 ? -1.191 10.197 0.876 1.00 80.44 119 THR A C 1
ATOM 971 O O . THR A 1 119 ? -0.459 10.268 -0.108 1.00 80.44 119 THR A O 1
ATOM 974 N N . ASN A 1 120 ? -1.383 9.055 1.536 1.00 80.81 120 ASN A N 1
ATOM 975 C CA . ASN A 1 120 ? -0.740 7.823 1.101 1.00 80.81 120 ASN A CA 1
ATOM 976 C C . ASN A 1 120 ? -1.270 7.368 -0.272 1.00 80.81 120 ASN A C 1
ATOM 978 O O . ASN A 1 120 ? -0.488 6.916 -1.100 1.00 80.81 120 ASN A O 1
ATOM 982 N N . PHE A 1 121 ? -2.570 7.509 -0.545 1.00 85.31 121 PHE A N 1
ATOM 983 C CA . PHE A 1 121 ? -3.158 7.152 -1.836 1.00 85.31 121 PHE A CA 1
ATOM 984 C C . PHE A 1 121 ? -2.612 8.040 -2.963 1.00 85.31 121 PHE A C 1
ATOM 986 O O . PHE A 1 121 ? -2.170 7.539 -3.992 1.00 85.31 121 PHE A O 1
ATOM 993 N N . GLN A 1 122 ? -2.511 9.350 -2.723 1.00 87.50 122 GLN A N 1
ATOM 994 C CA . GLN A 1 122 ? -1.861 10.278 -3.656 1.00 87.50 122 GLN A CA 1
ATOM 995 C C . GLN A 1 122 ? -0.396 9.903 -3.929 1.00 87.50 122 GLN A C 1
ATOM 997 O O . GLN A 1 122 ? 0.084 10.054 -5.051 1.00 87.50 122 GLN A O 1
ATOM 1002 N N . LEU A 1 123 ? 0.321 9.394 -2.922 1.00 89.06 123 LEU A N 1
ATOM 1003 C CA . LEU A 1 123 ? 1.683 8.894 -3.101 1.00 89.06 123 LEU A CA 1
ATOM 1004 C C . LEU A 1 123 ? 1.725 7.660 -4.018 1.00 89.06 123 LEU A C 1
ATOM 1006 O O . LEU A 1 123 ? 2.653 7.539 -4.814 1.00 89.06 123 LEU A O 1
ATOM 1010 N N . VAL A 1 124 ? 0.733 6.768 -3.949 1.00 90.12 124 VAL A N 1
ATOM 1011 C CA . VAL A 1 124 ? 0.629 5.616 -4.864 1.00 90.12 124 VAL A CA 1
ATOM 1012 C C . VAL A 1 124 ? 0.479 6.084 -6.308 1.00 90.12 124 VAL A C 1
ATOM 1014 O O . VAL A 1 124 ? 1.213 5.607 -7.172 1.00 90.12 124 VAL A O 1
ATOM 1017 N N . ASP A 1 125 ? -0.391 7.061 -6.565 1.00 90.75 125 ASP A N 1
ATOM 1018 C CA . ASP A 1 125 ? -0.564 7.628 -7.907 1.00 90.75 125 ASP A CA 1
ATOM 1019 C C . ASP A 1 125 ? 0.733 8.257 -8.434 1.00 90.75 125 ASP A C 1
ATOM 1021 O O . ASP A 1 125 ? 1.154 7.964 -9.553 1.00 90.75 125 ASP A O 1
ATOM 1025 N N . GLN A 1 126 ? 1.436 9.028 -7.597 1.00 93.31 126 GLN A N 1
ATOM 1026 C CA . GLN A 1 126 ? 2.738 9.608 -7.950 1.00 93.31 126 GLN A CA 1
ATOM 1027 C C . GLN A 1 126 ? 3.792 8.538 -8.267 1.00 93.31 126 GLN A C 1
ATOM 1029 O O . GLN A 1 126 ? 4.601 8.705 -9.184 1.00 93.31 126 GLN A O 1
ATOM 1034 N N . ILE A 1 127 ? 3.802 7.429 -7.518 1.00 94.44 127 ILE A N 1
ATOM 1035 C CA . ILE A 1 127 ? 4.716 6.312 -7.775 1.00 94.44 127 ILE A CA 1
ATOM 1036 C C . ILE A 1 127 ? 4.393 5.651 -9.118 1.00 94.44 127 ILE A C 1
ATOM 1038 O O . ILE A 1 127 ? 5.318 5.385 -9.887 1.00 94.44 127 ILE A O 1
ATOM 1042 N N . LEU A 1 128 ? 3.114 5.412 -9.422 1.00 94.75 128 LEU A N 1
ATOM 1043 C CA . LEU A 1 128 ? 2.685 4.812 -10.689 1.00 94.75 128 LEU A CA 1
ATOM 1044 C C . LEU A 1 128 ? 3.063 5.690 -11.887 1.00 94.75 128 LEU A C 1
ATOM 1046 O O . LEU A 1 128 ? 3.644 5.197 -12.856 1.00 94.75 128 LEU A O 1
ATOM 1050 N N . GLU A 1 129 ? 2.814 6.997 -11.802 1.00 96.56 129 GLU A N 1
ATOM 1051 C CA . GLU A 1 129 ? 3.202 7.955 -12.841 1.00 96.56 129 GLU A CA 1
ATOM 1052 C C . GLU A 1 129 ? 4.719 7.972 -13.059 1.00 96.56 129 GLU A C 1
ATOM 1054 O O . GLU A 1 129 ? 5.194 7.914 -14.200 1.00 96.56 129 GLU A O 1
ATOM 1059 N N . ARG A 1 130 ? 5.503 7.988 -11.971 1.00 97.31 130 ARG A N 1
ATOM 1060 C CA . ARG A 1 130 ? 6.967 7.959 -12.063 1.00 97.31 130 ARG A CA 1
ATOM 1061 C C . ARG A 1 130 ? 7.479 6.632 -12.623 1.00 97.31 130 ARG A C 1
ATOM 1063 O O . ARG A 1 130 ? 8.405 6.644 -13.434 1.00 97.31 130 ARG A O 1
ATOM 1070 N N . ALA A 1 131 ? 6.887 5.505 -12.234 1.00 97.25 131 ALA A N 1
ATOM 1071 C CA . ALA A 1 131 ? 7.252 4.188 -12.746 1.00 97.25 131 ALA A CA 1
ATOM 1072 C C . ALA A 1 131 ? 6.985 4.084 -14.255 1.00 97.25 131 ALA A C 1
ATOM 1074 O O . ALA A 1 131 ? 7.849 3.612 -14.994 1.00 97.25 131 ALA A O 1
ATOM 1075 N N . LEU A 1 132 ? 5.844 4.598 -14.728 1.00 97.25 132 LEU A N 1
ATOM 1076 C CA . LEU A 1 132 ? 5.515 4.657 -16.154 1.00 97.25 132 LEU A CA 1
ATOM 1077 C C . LEU A 1 132 ? 6.488 5.551 -16.929 1.00 97.25 132 LEU A C 1
ATOM 1079 O O . LEU A 1 132 ? 6.916 5.197 -18.028 1.00 97.25 132 LEU A O 1
ATOM 1083 N N . TYR A 1 133 ? 6.869 6.695 -16.358 1.00 97.81 133 TYR A N 1
ATOM 1084 C CA . TYR A 1 133 ? 7.882 7.568 -16.947 1.00 97.81 133 TYR A CA 1
ATOM 1085 C C . TYR A 1 133 ? 9.238 6.857 -17.090 1.00 97.81 133 TYR A C 1
ATOM 1087 O O . TYR A 1 133 ? 9.817 6.850 -18.175 1.00 97.81 133 TYR A O 1
ATOM 1095 N N . LEU A 1 134 ? 9.721 6.201 -16.029 1.00 97.69 134 LEU A N 1
ATOM 1096 C CA . LEU A 1 134 ? 10.985 5.456 -16.060 1.00 97.69 134 LEU A CA 1
ATOM 1097 C C . LEU A 1 134 ? 10.943 4.285 -17.040 1.00 97.69 134 LEU A C 1
ATOM 1099 O O . LEU A 1 134 ? 11.920 4.048 -17.744 1.00 97.69 134 LEU A O 1
ATOM 1103 N N . LYS A 1 135 ? 9.810 3.582 -17.125 1.00 97.25 135 LYS A N 1
ATOM 1104 C CA . LYS A 1 135 ? 9.596 2.517 -18.106 1.00 97.25 135 LYS A CA 1
ATOM 1105 C C . LYS A 1 135 ? 9.804 3.032 -19.535 1.00 97.25 135 LYS A C 1
ATOM 1107 O O . LYS A 1 135 ? 10.554 2.420 -20.288 1.00 97.25 135 LYS A O 1
ATOM 1112 N N . ARG A 1 136 ? 9.203 4.176 -19.884 1.00 96.81 136 ARG A N 1
ATOM 1113 C CA . ARG A 1 136 ? 9.360 4.796 -21.213 1.00 96.81 136 ARG A CA 1
ATOM 1114 C C . ARG A 1 136 ? 10.806 5.204 -21.494 1.00 96.81 136 ARG A C 1
ATOM 1116 O O . ARG A 1 136 ? 11.301 4.922 -22.578 1.00 96.81 136 ARG A O 1
ATOM 1123 N N . LEU A 1 137 ? 11.499 5.795 -20.515 1.00 97.25 137 LEU A N 1
ATOM 1124 C CA . LEU A 1 137 ? 12.925 6.115 -20.656 1.00 97.25 137 LEU A CA 1
ATOM 1125 C C . LEU A 1 137 ? 13.778 4.863 -20.880 1.00 97.25 137 LEU A C 1
ATOM 1127 O O . LEU A 1 137 ? 14.685 4.871 -21.701 1.00 97.25 137 LEU A O 1
ATOM 1131 N N . ILE A 1 138 ? 13.488 3.769 -20.174 1.00 97.06 138 ILE A N 1
ATOM 1132 C CA . ILE A 1 138 ? 14.205 2.501 -20.353 1.00 97.06 138 ILE A CA 1
ATOM 1133 C C . ILE A 1 138 ? 13.957 1.922 -21.750 1.00 97.06 138 ILE A C 1
ATOM 1135 O O . ILE A 1 138 ? 14.902 1.440 -22.370 1.00 97.06 138 ILE A O 1
ATOM 1139 N N . GLU A 1 139 ? 12.720 1.976 -22.252 1.00 94.38 139 GLU A N 1
ATOM 1140 C CA . GLU A 1 139 ? 12.378 1.557 -23.618 1.00 94.38 139 GLU A CA 1
ATOM 1141 C C . GLU A 1 139 ? 13.124 2.400 -24.670 1.00 94.38 139 GLU A C 1
ATOM 1143 O O . GLU A 1 139 ? 13.682 1.843 -25.617 1.00 94.38 139 GLU A O 1
ATOM 1148 N N . GLU A 1 140 ? 13.204 3.719 -24.474 1.00 94.88 140 GLU A N 1
ATOM 1149 C CA . GLU A 1 140 ? 13.956 4.641 -25.335 1.00 94.88 140 GLU A CA 1
ATOM 1150 C C . GLU A 1 140 ? 15.465 4.343 -25.306 1.00 94.88 140 GLU A C 1
ATOM 1152 O O . GLU A 1 140 ? 16.066 4.074 -26.347 1.00 94.88 140 GLU A O 1
ATOM 1157 N N . CYS A 1 141 ? 16.071 4.270 -24.117 1.00 94.62 141 CYS A N 1
ATOM 1158 C CA . CYS A 1 141 ? 17.485 3.928 -23.952 1.00 94.62 141 CYS A CA 1
ATOM 1159 C C . CYS A 1 141 ? 17.818 2.530 -24.500 1.00 94.62 141 CYS A C 1
ATOM 1161 O O . CYS A 1 141 ? 18.919 2.310 -25.004 1.00 94.62 141 CYS A O 1
ATOM 1163 N N . ALA A 1 142 ? 16.891 1.569 -24.422 1.00 93.25 142 ALA A N 1
ATOM 1164 C CA . ALA A 1 142 ? 17.061 0.249 -25.026 1.00 93.25 142 ALA A CA 1
ATOM 1165 C C . ALA A 1 142 ? 17.081 0.317 -26.557 1.00 93.25 142 ALA A C 1
ATOM 1167 O O . ALA A 1 142 ? 17.892 -0.377 -27.174 1.00 93.25 142 ALA A O 1
ATOM 1168 N N . GLY A 1 143 ? 16.250 1.179 -27.152 1.00 90.19 143 GLY A N 1
ATOM 1169 C CA . GLY A 1 143 ? 16.254 1.471 -28.585 1.00 90.19 143 GLY A CA 1
ATOM 1170 C C . GLY A 1 143 ? 17.524 2.177 -29.073 1.00 90.19 143 GLY A C 1
ATOM 1171 O O . GLY A 1 143 ? 17.882 2.011 -30.238 1.00 90.19 143 GLY A O 1
ATOM 1172 N N . GLU A 1 144 ? 18.208 2.908 -28.188 1.00 92.19 144 GLU A N 1
ATOM 1173 C CA . GLU A 1 144 ? 19.473 3.622 -28.437 1.00 92.19 144 GLU A CA 1
ATOM 1174 C C . GLU A 1 144 ? 20.716 2.901 -27.877 1.00 92.19 144 GLU A C 1
ATOM 1176 O O . GLU A 1 144 ? 21.814 3.453 -27.854 1.00 92.19 144 GLU A O 1
ATOM 1181 N N . TYR A 1 145 ? 20.573 1.653 -27.419 1.00 92.00 145 TYR A N 1
ATOM 1182 C CA . TYR A 1 145 ? 21.671 0.821 -26.906 1.00 92.00 145 TYR A CA 1
ATOM 1183 C C . TYR A 1 145 ? 22.458 1.400 -25.705 1.00 92.00 145 TYR A C 1
ATOM 1185 O O . TYR A 1 145 ? 23.624 1.065 -25.468 1.00 92.00 145 TYR A O 1
ATOM 1193 N N . GLN A 1 146 ? 21.800 2.225 -24.893 1.00 92.12 146 GLN A N 1
ATOM 1194 C CA . GLN A 1 146 ? 22.350 2.949 -23.743 1.00 92.12 146 GLN A CA 1
ATOM 1195 C C . GLN A 1 146 ? 22.278 2.120 -22.442 1.00 92.12 146 GLN A C 1
ATOM 1197 O O . GLN A 1 146 ? 21.418 2.306 -21.581 1.00 92.12 146 GLN A O 1
ATOM 1202 N N . VAL A 1 147 ? 23.173 1.136 -22.290 1.00 92.38 147 VAL A N 1
ATOM 1203 C CA . VAL A 1 147 ? 23.159 0.162 -21.173 1.00 92.38 147 VAL A CA 1
ATOM 1204 C C .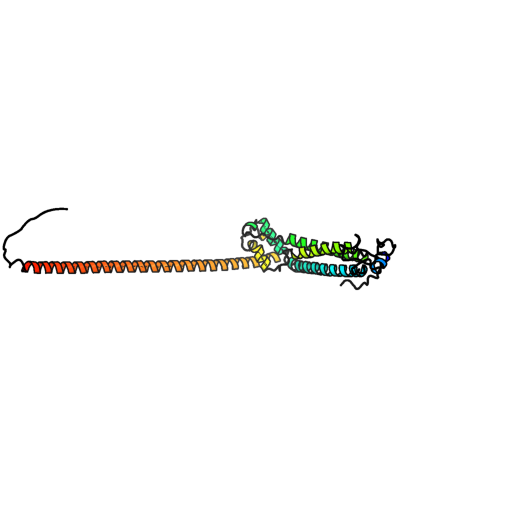 VAL A 1 147 ? 23.315 0.815 -19.791 1.00 92.38 147 VAL A C 1
ATOM 1206 O O . VAL A 1 147 ? 22.731 0.333 -18.816 1.00 92.38 147 VAL A O 1
ATOM 1209 N N . LEU A 1 148 ? 24.124 1.870 -19.669 1.00 91.75 148 LEU A N 1
ATOM 1210 C CA . LEU A 1 148 ? 24.391 2.522 -18.381 1.00 91.75 148 LEU A CA 1
ATOM 1211 C C . LEU A 1 148 ? 23.168 3.291 -17.874 1.00 91.75 148 LEU A C 1
ATOM 1213 O O . LEU A 1 148 ? 22.811 3.185 -16.701 1.00 91.75 148 LEU A O 1
ATOM 1217 N N . GLU A 1 149 ? 22.496 3.984 -18.780 1.00 94.56 149 GLU A N 1
ATOM 1218 C CA . GLU A 1 149 ? 21.280 4.753 -18.563 1.00 94.56 149 GLU A CA 1
ATOM 1219 C C . GLU A 1 149 ? 20.131 3.814 -18.177 1.00 94.56 149 GLU A C 1
ATOM 1221 O O . GLU A 1 149 ? 19.471 4.026 -17.157 1.00 94.56 149 GLU A O 1
ATOM 1226 N N . ILE A 1 150 ? 19.978 2.684 -18.886 1.00 95.31 150 ILE A N 1
ATOM 1227 C CA . ILE A 1 150 ? 19.014 1.639 -18.508 1.00 95.31 150 ILE A CA 1
ATOM 1228 C C . ILE A 1 150 ? 19.278 1.150 -17.083 1.00 95.31 150 ILE A C 1
ATOM 1230 O O . ILE A 1 150 ? 18.341 1.034 -16.291 1.00 95.31 150 ILE A O 1
ATOM 1234 N N . LYS A 1 151 ? 20.538 0.865 -16.719 1.00 94.00 151 LYS A N 1
ATOM 1235 C CA . LYS A 1 151 ? 20.888 0.428 -15.356 1.00 94.00 151 LYS A CA 1
ATOM 1236 C C . LYS A 1 151 ? 20.544 1.490 -14.312 1.00 94.00 151 LYS A C 1
ATOM 1238 O O . LYS A 1 151 ? 20.068 1.130 -13.237 1.00 94.00 151 LYS A O 1
ATOM 1243 N N . GLN A 1 152 ? 20.779 2.766 -14.605 1.00 95.50 152 GLN A N 1
ATOM 1244 C CA . GLN A 1 152 ? 20.445 3.869 -13.706 1.00 95.50 152 GLN A CA 1
ATOM 1245 C C . GLN A 1 152 ? 18.932 3.971 -13.489 1.00 95.50 152 GLN A C 1
ATOM 1247 O O . GLN A 1 152 ? 18.479 3.931 -12.345 1.00 95.50 152 GLN A O 1
ATOM 1252 N N . HIS A 1 153 ? 18.147 4.021 -14.565 1.00 97.38 153 HIS A N 1
ATOM 1253 C CA . HIS A 1 153 ? 16.688 4.089 -14.475 1.00 97.38 153 HIS A CA 1
ATOM 1254 C C . HIS A 1 153 ? 16.085 2.829 -13.843 1.00 97.38 153 HIS A C 1
ATOM 1256 O O . HIS A 1 153 ? 15.143 2.923 -13.062 1.00 97.38 153 HIS A O 1
ATOM 1262 N N . SER A 1 154 ? 16.670 1.654 -14.094 1.00 95.69 154 SER A N 1
ATOM 1263 C CA . SER A 1 154 ? 16.240 0.396 -13.468 1.00 95.69 154 SER A CA 1
ATOM 1264 C C . SER A 1 154 ? 16.472 0.385 -11.956 1.00 95.69 154 SER A C 1
ATOM 1266 O O . SER A 1 154 ? 15.683 -0.209 -11.224 1.00 95.69 154 SER A O 1
ATOM 1268 N N . ARG A 1 155 ? 17.538 1.027 -11.455 1.00 96.25 155 ARG A N 1
ATOM 1269 C CA . ARG A 1 155 ? 17.745 1.189 -10.004 1.00 96.25 155 ARG A CA 1
ATOM 1270 C C . ARG A 1 155 ? 16.660 2.068 -9.399 1.00 96.25 155 ARG A C 1
ATOM 1272 O O . ARG A 1 155 ? 16.035 1.658 -8.431 1.00 96.25 155 ARG A O 1
ATOM 1279 N N . GLU A 1 156 ? 16.378 3.208 -10.024 1.00 97.00 156 GLU A N 1
ATOM 1280 C CA . GLU A 1 156 ? 15.310 4.098 -9.563 1.00 97.00 156 GLU A CA 1
ATOM 1281 C C . GLU A 1 156 ? 13.938 3.398 -9.583 1.00 97.00 156 GLU A C 1
ATOM 1283 O O . GLU A 1 156 ? 13.154 3.529 -8.646 1.00 97.00 156 GLU A O 1
ATOM 1288 N N . LEU A 1 157 ? 13.667 2.583 -10.607 1.00 95.50 157 LEU A N 1
ATOM 1289 C CA . LEU A 1 157 ? 12.442 1.788 -10.694 1.00 95.50 157 LEU A CA 1
ATOM 1290 C C . LEU A 1 157 ? 12.342 0.747 -9.562 1.00 95.50 157 LEU A C 1
ATOM 1292 O O . LEU A 1 157 ? 11.264 0.552 -9.002 1.00 95.50 157 LEU A O 1
ATOM 1296 N N . ASN A 1 158 ? 13.456 0.115 -9.175 1.00 94.81 158 ASN A N 1
ATOM 1297 C CA . ASN A 1 158 ? 13.494 -0.764 -8.000 1.00 94.81 158 ASN A CA 1
ATOM 1298 C C . ASN A 1 158 ? 13.227 0.005 -6.697 1.00 94.81 158 ASN A C 1
ATOM 1300 O O . ASN A 1 158 ? 12.486 -0.484 -5.845 1.00 94.81 158 ASN A O 1
ATOM 1304 N N . ASP A 1 159 ? 13.764 1.217 -6.548 1.00 95.44 159 ASP A N 1
ATOM 1305 C CA . ASP A 1 159 ? 13.500 2.046 -5.367 1.00 95.44 159 ASP A CA 1
ATOM 1306 C C . ASP A 1 159 ? 12.006 2.388 -5.246 1.00 95.44 159 ASP A C 1
ATOM 1308 O O . ASP A 1 159 ? 11.453 2.392 -4.146 1.00 95.44 159 ASP A O 1
ATOM 1312 N N . LEU A 1 160 ? 11.321 2.629 -6.370 1.00 94.75 160 LEU A N 1
ATOM 1313 C CA . LEU A 1 160 ? 9.866 2.816 -6.392 1.00 94.75 160 LEU A CA 1
ATOM 1314 C C . LEU A 1 160 ? 9.105 1.549 -5.996 1.00 94.75 160 LEU A C 1
ATOM 1316 O O . LEU A 1 160 ? 8.124 1.640 -5.258 1.00 94.75 160 LEU A O 1
ATOM 1320 N N . GLN A 1 161 ? 9.563 0.375 -6.435 1.00 93.56 161 GLN A N 1
ATOM 1321 C CA . GLN A 1 161 ? 8.975 -0.899 -6.022 1.00 93.56 161 GLN A CA 1
ATOM 1322 C C . GLN A 1 161 ? 9.075 -1.116 -4.507 1.00 93.56 161 GLN A C 1
ATOM 1324 O O . GLN A 1 161 ? 8.136 -1.622 -3.893 1.00 93.56 161 GLN A O 1
ATOM 1329 N N . ILE A 1 162 ? 10.196 -0.741 -3.896 1.00 91.19 162 ILE A N 1
ATOM 1330 C CA . ILE A 1 162 ? 10.352 -0.815 -2.440 1.00 91.19 162 ILE A CA 1
ATOM 1331 C C . ILE A 1 162 ? 9.397 0.183 -1.775 1.00 91.19 162 ILE A C 1
ATOM 1333 O O . ILE A 1 162 ? 8.583 -0.207 -0.940 1.00 91.19 162 ILE A O 1
ATOM 1337 N N . LYS A 1 163 ? 9.409 1.447 -2.221 1.00 89.25 163 LYS A N 1
ATOM 1338 C CA . LYS A 1 163 ? 8.549 2.508 -1.673 1.00 89.25 163 LYS A CA 1
ATOM 1339 C C . LYS A 1 163 ? 7.065 2.160 -1.719 1.00 89.25 163 LYS A C 1
ATOM 1341 O O . LYS A 1 163 ? 6.373 2.392 -0.733 1.00 89.25 163 LYS A O 1
ATOM 1346 N N . ILE A 1 164 ? 6.567 1.614 -2.833 1.00 87.44 164 ILE A N 1
ATOM 1347 C CA . ILE A 1 164 ? 5.141 1.285 -2.947 1.00 87.44 164 ILE A CA 1
ATOM 1348 C C . ILE A 1 164 ? 4.761 0.156 -1.985 1.00 87.44 164 ILE A C 1
ATOM 1350 O O . ILE A 1 164 ? 3.728 0.250 -1.333 1.00 87.44 164 ILE A O 1
ATOM 1354 N N . ARG A 1 165 ? 5.619 -0.855 -1.794 1.00 84.38 165 ARG A N 1
ATOM 1355 C CA . ARG A 1 165 ? 5.373 -1.937 -0.824 1.00 84.38 165 ARG A CA 1
ATOM 1356 C C . ARG A 1 165 ? 5.383 -1.451 0.625 1.00 84.38 165 ARG A C 1
ATOM 1358 O O . ARG A 1 165 ? 4.623 -1.972 1.435 1.00 84.38 165 ARG A O 1
ATOM 1365 N N . ASP A 1 166 ? 6.205 -0.452 0.932 1.00 80.44 166 ASP A N 1
ATOM 1366 C CA . ASP A 1 166 ? 6.293 0.140 2.270 1.00 80.44 166 ASP A CA 1
ATOM 1367 C C . ASP A 1 166 ? 5.130 1.094 2.584 1.00 80.44 166 ASP A C 1
ATOM 1369 O O . ASP A 1 166 ? 4.904 1.438 3.752 1.00 80.44 166 ASP A O 1
ATOM 1373 N N . THR A 1 167 ? 4.350 1.519 1.580 1.00 73.06 167 THR A N 1
ATOM 1374 C CA . THR A 1 167 ? 3.126 2.272 1.865 1.00 73.06 167 THR A CA 1
ATOM 1375 C C . THR A 1 167 ? 2.163 1.389 2.660 1.00 73.06 167 THR A C 1
ATOM 1377 O O . THR A 1 167 ? 1.728 0.328 2.217 1.00 73.06 167 THR A O 1
ATOM 1380 N N . LYS A 1 168 ? 1.789 1.842 3.867 1.00 64.00 168 LYS A N 1
ATOM 1381 C CA . LYS A 1 168 ? 0.890 1.138 4.809 1.00 64.00 168 LYS A CA 1
ATOM 1382 C C . LYS A 1 168 ? -0.517 0.826 4.248 1.00 64.00 168 LYS A C 1
ATOM 1384 O O . LYS A 1 168 ? -1.343 0.295 4.987 1.00 64.00 168 LYS A O 1
ATOM 1389 N N . ILE A 1 169 ? -0.786 1.169 2.988 1.00 61.59 169 ILE A N 1
ATOM 1390 C CA . ILE A 1 169 ? -2.049 0.976 2.267 1.00 61.59 169 ILE A CA 1
ATOM 1391 C C . ILE A 1 169 ? -2.174 -0.436 1.687 1.00 61.59 169 ILE A C 1
ATOM 1393 O O . ILE A 1 169 ? -3.274 -0.856 1.375 1.00 61.59 169 ILE A O 1
ATOM 1397 N N . GLY A 1 170 ? -1.092 -1.220 1.606 1.00 56.88 170 GLY A N 1
ATOM 1398 C CA . GLY A 1 170 ? -1.164 -2.626 1.171 1.00 56.88 170 GLY A CA 1
ATOM 1399 C C . GLY A 1 170 ? -1.890 -3.576 2.141 1.00 56.88 170 GLY A C 1
ATOM 1400 O O . GLY A 1 170 ? -1.726 -4.789 2.038 1.00 56.88 170 GLY A O 1
ATOM 1401 N N . LYS A 1 171 ? -2.622 -3.048 3.129 1.00 65.44 171 LYS A N 1
ATOM 1402 C CA . LYS A 1 171 ? -3.481 -3.819 4.032 1.00 65.44 171 LYS A CA 1
ATOM 1403 C C . LYS A 1 171 ? -4.884 -3.841 3.452 1.00 65.44 171 LYS A C 1
ATOM 1405 O O . LYS A 1 171 ? -5.339 -2.796 3.011 1.00 65.44 171 LYS A O 1
ATOM 1410 N N . ASP A 1 172 ? -5.563 -4.979 3.557 1.00 73.88 172 ASP A N 1
ATOM 1411 C CA . ASP A 1 172 ? -6.954 -5.115 3.125 1.00 73.88 172 ASP A CA 1
ATOM 1412 C C . ASP A 1 172 ? -7.835 -4.030 3.763 1.00 73.88 172 ASP A C 1
ATOM 1414 O O . ASP A 1 172 ? -8.106 -4.053 4.970 1.00 73.88 172 ASP A O 1
ATOM 1418 N N . ILE A 1 173 ? -8.240 -3.051 2.949 1.00 79.56 173 ILE A N 1
ATOM 1419 C CA . ILE A 1 173 ? -9.143 -1.977 3.364 1.00 79.56 173 ILE A CA 1
ATOM 1420 C C . ILE A 1 173 ? -10.569 -2.512 3.268 1.00 79.56 173 ILE A C 1
ATOM 1422 O O . ILE A 1 173 ? -11.229 -2.414 2.237 1.00 79.56 173 ILE A O 1
ATOM 1426 N N . ASP A 1 174 ? -11.046 -3.099 4.360 1.00 83.94 174 ASP A N 1
ATOM 1427 C CA . ASP A 1 174 ? -12.425 -3.555 4.494 1.00 83.94 174 ASP A CA 1
ATOM 1428 C C . ASP A 1 174 ? -13.214 -2.729 5.529 1.00 83.94 174 ASP A C 1
ATOM 1430 O O . ASP A 1 174 ? -12.712 -1.824 6.204 1.00 83.94 174 ASP A O 1
ATOM 1434 N N . ILE A 1 175 ? -14.503 -3.039 5.666 1.00 86.31 175 ILE A N 1
ATOM 1435 C CA . ILE A 1 175 ? -15.391 -2.371 6.629 1.00 86.31 175 ILE A CA 1
ATOM 1436 C C . ILE A 1 175 ? -14.888 -2.549 8.073 1.00 86.31 175 ILE A C 1
ATOM 1438 O O . ILE A 1 175 ? -15.052 -1.655 8.909 1.00 86.31 175 ILE A O 1
ATOM 1442 N N . ASP A 1 176 ? -14.285 -3.696 8.383 1.00 87.81 176 ASP A N 1
ATOM 1443 C CA . ASP A 1 176 ? -13.761 -4.004 9.712 1.00 87.81 176 ASP A CA 1
ATOM 1444 C C . ASP A 1 176 ? -12.533 -3.159 10.046 1.00 87.81 176 ASP A C 1
ATOM 1446 O O . ASP A 1 176 ? -12.383 -2.705 11.186 1.00 87.81 176 ASP A O 1
ATOM 1450 N N . PHE A 1 177 ? -11.677 -2.925 9.060 1.00 87.38 177 PHE A N 1
ATOM 1451 C CA . PHE A 1 177 ? -10.539 -2.034 9.134 1.00 87.38 177 PHE A CA 1
ATOM 1452 C C . PHE A 1 177 ? -10.987 -0.599 9.401 1.00 87.38 177 PHE A C 1
ATOM 1454 O O . PHE A 1 177 ? -10.568 -0.016 10.401 1.00 87.38 177 PHE A O 1
ATOM 1461 N N . ILE A 1 178 ? -11.908 -0.069 8.587 1.00 88.06 178 ILE A N 1
ATOM 1462 C CA . ILE A 1 178 ? -12.443 1.292 8.756 1.00 88.06 178 ILE A CA 1
ATOM 1463 C C . ILE A 1 178 ? -13.062 1.446 10.150 1.00 88.06 178 ILE A C 1
ATOM 1465 O O . ILE A 1 178 ? -12.802 2.429 10.845 1.00 88.06 178 ILE A O 1
ATOM 1469 N N . TYR A 1 179 ? -13.833 0.454 10.606 1.00 89.38 179 TYR A N 1
ATOM 1470 C CA . TYR A 1 179 ? -14.416 0.471 11.945 1.00 89.38 179 TYR A CA 1
ATOM 1471 C C . TYR A 1 179 ? -13.359 0.526 13.051 1.00 89.38 179 TYR A C 1
ATOM 1473 O O . TYR A 1 179 ? -13.521 1.279 14.010 1.00 89.38 179 TYR A O 1
ATOM 1481 N N . LYS A 1 180 ? -12.299 -0.285 12.956 1.00 87.25 180 LYS A N 1
ATOM 1482 C CA . LYS A 1 180 ? -11.231 -0.331 13.966 1.00 87.25 180 LYS A CA 1
ATOM 1483 C C . LYS A 1 180 ? -10.443 0.972 14.002 1.00 87.25 180 LYS A C 1
ATOM 1485 O O . LYS A 1 180 ? -10.227 1.496 15.093 1.00 87.25 180 LYS A O 1
ATOM 1490 N N . GLU A 1 181 ? -10.064 1.483 12.834 1.00 84.69 181 GLU A N 1
ATOM 1491 C CA . GLU A 1 181 ? -9.277 2.708 12.696 1.00 84.69 181 GLU A CA 1
ATOM 1492 C C . GLU A 1 181 ? -10.075 3.919 13.198 1.00 84.69 181 GLU A C 1
ATOM 1494 O O . GLU A 1 181 ? -9.605 4.675 14.044 1.00 84.69 181 GLU A O 1
ATOM 1499 N N . TYR A 1 182 ? -11.335 4.051 12.775 1.00 86.75 182 TYR A N 1
ATOM 1500 C CA . TYR A 1 182 ? -12.181 5.213 13.066 1.00 86.75 182 TYR A CA 1
ATOM 1501 C C . TYR A 1 182 ? -13.227 4.959 14.155 1.00 86.75 182 TYR A C 1
ATOM 1503 O O . TYR A 1 182 ? -14.233 5.661 14.245 1.00 86.75 182 TYR A O 1
ATOM 1511 N N . LYS A 1 183 ? -12.996 3.992 15.050 1.00 88.38 183 LYS A N 1
ATOM 1512 C CA . LYS A 1 183 ? -13.953 3.624 16.108 1.00 88.38 183 LYS A CA 1
ATOM 1513 C C . LYS A 1 183 ? -14.431 4.813 16.945 1.00 88.38 183 LYS A C 1
ATOM 1515 O O . LYS A 1 183 ? -15.570 4.822 17.418 1.00 88.38 183 LYS A O 1
ATOM 1520 N N . CYS A 1 184 ? -13.572 5.809 17.160 1.00 85.81 184 CYS A N 1
ATOM 1521 C CA . CYS A 1 184 ? -13.902 7.022 17.910 1.00 85.81 184 CYS A CA 1
ATOM 1522 C C . CYS A 1 184 ? -15.047 7.830 17.275 1.00 85.81 184 CYS A C 1
ATOM 1524 O O . CYS A 1 184 ? -15.852 8.389 18.016 1.00 85.81 184 CYS A O 1
ATOM 1526 N N . VAL A 1 185 ? -15.172 7.816 15.944 1.00 88.31 185 VAL A N 1
ATOM 1527 C CA . VAL A 1 185 ? -16.242 8.492 15.190 1.00 88.31 185 VAL A CA 1
ATOM 1528 C C . VAL A 1 185 ? -17.608 7.884 15.512 1.00 88.31 185 VAL A C 1
ATOM 1530 O O . VAL A 1 185 ? -18.596 8.595 15.668 1.00 88.31 185 VAL A O 1
ATOM 1533 N N . PHE A 1 186 ? -17.667 6.559 15.657 1.00 89.31 186 PHE A N 1
ATOM 1534 C CA . PHE A 1 186 ? -18.928 5.826 15.836 1.00 89.31 186 PHE A CA 1
ATOM 1535 C C . PHE A 1 186 ? -19.323 5.611 17.300 1.00 89.31 186 PHE A C 1
ATOM 1537 O O . PHE A 1 186 ? -20.473 5.288 17.589 1.00 89.31 186 PHE A O 1
ATOM 1544 N N . SER A 1 187 ? -18.365 5.724 18.223 1.00 84.00 187 SER A N 1
ATOM 1545 C CA . SER A 1 187 ? -18.568 5.442 19.652 1.00 84.00 187 SER A CA 1
ATOM 1546 C C . SER A 1 187 ? -18.866 6.680 20.499 1.00 84.00 187 SER A C 1
ATOM 1548 O O . SER A 1 187 ? -19.313 6.534 21.636 1.00 84.00 187 SER A O 1
ATOM 1550 N N . GLY A 1 188 ? -18.617 7.882 19.973 1.00 72.44 188 GLY A N 1
ATOM 1551 C CA . GLY A 1 188 ? -18.858 9.146 20.665 1.00 72.44 188 GLY A CA 1
ATOM 1552 C C . GLY A 1 188 ? -20.158 9.836 20.250 1.00 72.44 188 GLY A C 1
ATOM 1553 O O . GLY A 1 188 ? -20.718 9.567 19.190 1.00 72.44 188 GLY A O 1
ATOM 1554 N N . ASN A 1 189 ? -20.601 10.782 21.080 1.00 70.75 189 ASN A N 1
ATOM 1555 C CA . ASN A 1 189 ? -21.455 11.864 20.601 1.00 70.75 189 ASN A CA 1
ATOM 1556 C C . ASN A 1 189 ? -20.550 12.836 19.842 1.00 70.75 189 ASN A C 1
ATOM 1558 O O . ASN A 1 189 ? -19.714 13.496 20.456 1.00 70.75 189 ASN A O 1
ATOM 1562 N N . VAL A 1 190 ? -20.667 12.835 18.518 1.00 75.88 190 VAL A N 1
ATOM 1563 C CA . VAL A 1 190 ? -20.009 13.804 17.641 1.00 75.88 190 VAL A CA 1
ATOM 1564 C C . VAL A 1 190 ? -20.988 14.949 17.421 1.00 75.88 190 VAL A C 1
ATOM 1566 O O . VAL A 1 190 ? -22.116 14.716 16.978 1.00 75.88 190 VAL A O 1
ATOM 1569 N N . ASP A 1 191 ? -20.568 16.166 17.744 1.00 71.19 191 ASP A N 1
ATOM 1570 C CA . ASP A 1 191 ? -21.396 17.348 17.548 1.00 71.19 191 ASP A CA 1
ATOM 1571 C C . ASP A 1 191 ? -21.550 17.636 16.048 1.00 71.19 191 ASP A C 1
ATOM 1573 O O . ASP A 1 191 ? -20.607 17.505 15.272 1.00 71.19 191 ASP A O 1
ATOM 1577 N N . ASN A 1 192 ? -22.751 18.043 15.628 1.00 70.44 192 ASN A N 1
ATOM 1578 C CA . ASN A 1 192 ? -23.063 18.397 14.236 1.00 70.44 192 ASN A CA 1
ATOM 1579 C C . ASN A 1 192 ? -22.801 17.290 13.194 1.00 70.44 192 ASN A C 1
ATOM 1581 O O . ASN A 1 192 ? -22.585 17.610 12.025 1.00 70.44 192 ASN A O 1
ATOM 1585 N N . ILE A 1 193 ? -22.870 16.007 13.578 1.00 78.38 193 ILE A N 1
ATOM 1586 C CA . ILE A 1 193 ? -22.676 14.889 12.637 1.00 78.38 193 ILE A CA 1
ATOM 1587 C C . ILE A 1 193 ? -23.601 14.983 11.413 1.00 78.38 193 ILE A C 1
ATOM 1589 O O . ILE A 1 193 ? -23.195 14.643 10.307 1.00 78.38 193 ILE A O 1
ATOM 1593 N N . ASP A 1 194 ? -24.807 15.525 11.598 1.00 78.12 194 ASP A N 1
ATOM 1594 C CA . ASP A 1 194 ? -25.822 15.675 10.553 1.00 78.12 194 ASP A CA 1
ATOM 1595 C C . ASP A 1 194 ? -25.343 16.520 9.361 1.00 78.12 194 ASP A C 1
ATOM 1597 O O . ASP A 1 194 ? -25.819 16.324 8.248 1.00 78.12 194 ASP A O 1
ATOM 1601 N N . ARG A 1 195 ? -24.359 17.412 9.558 1.00 77.88 195 ARG A N 1
ATOM 1602 C CA . ARG A 1 195 ? -23.787 18.243 8.482 1.00 77.88 195 ARG A CA 1
ATOM 1603 C C . ARG A 1 195 ? -22.959 17.451 7.472 1.00 77.88 195 ARG A C 1
ATOM 1605 O O . ARG A 1 195 ? -22.725 17.944 6.379 1.00 77.88 195 ARG A O 1
ATOM 1612 N N . TYR A 1 196 ? -22.509 16.251 7.830 1.00 73.12 196 TYR A N 1
ATOM 1613 C CA . TYR A 1 196 ? -21.740 15.380 6.934 1.00 73.12 196 TYR A CA 1
ATOM 1614 C C . TYR A 1 196 ? -22.597 14.250 6.344 1.00 73.12 196 TYR A C 1
ATOM 1616 O O . TYR A 1 196 ? -22.116 13.451 5.545 1.00 73.12 196 TYR A O 1
ATOM 1624 N N . LEU A 1 197 ? -23.867 14.162 6.750 1.00 78.38 197 LEU A N 1
ATOM 1625 C CA . LEU A 1 197 ? -24.799 13.087 6.412 1.00 78.38 197 LEU A CA 1
ATOM 1626 C C . LEU A 1 197 ? -25.679 13.424 5.195 1.00 78.38 197 LEU A C 1
ATOM 1628 O O . LEU A 1 197 ? -26.829 13.000 5.109 1.00 78.38 197 LEU A O 1
ATOM 1632 N N . GLU A 1 198 ? -25.137 14.180 4.240 1.00 80.12 198 GLU A N 1
ATOM 1633 C CA . GLU A 1 198 ? -25.826 14.525 2.988 1.00 80.12 198 GLU A CA 1
ATOM 1634 C C . GLU A 1 198 ? -25.799 13.368 1.971 1.00 80.12 198 GLU A C 1
ATOM 1636 O O . GLU A 1 198 ? -26.700 13.245 1.142 1.00 80.12 198 GLU A O 1
ATOM 1641 N N . ASN A 1 199 ? -24.796 12.485 2.059 1.00 83.75 199 ASN A N 1
ATOM 1642 C CA . ASN A 1 199 ? -24.656 11.311 1.199 1.00 83.75 199 ASN A CA 1
ATOM 1643 C C . ASN A 1 199 ? -25.357 10.080 1.824 1.00 83.75 199 ASN A C 1
ATOM 1645 O O . ASN A 1 199 ? -24.964 9.649 2.916 1.00 83.75 199 ASN A O 1
ATOM 1649 N N . PRO A 1 200 ? -26.352 9.467 1.145 1.00 86.56 200 PRO A N 1
ATOM 1650 C CA . PRO A 1 200 ? -27.072 8.296 1.649 1.00 86.56 200 PRO A CA 1
ATOM 1651 C C . PRO A 1 200 ? -26.177 7.105 2.014 1.00 86.56 200 PRO A C 1
ATOM 1653 O O . PRO A 1 200 ? -26.447 6.424 3.006 1.00 86.56 200 PRO A O 1
ATOM 1656 N N . ASP A 1 201 ? -25.099 6.867 1.268 1.00 86.25 201 ASP A N 1
ATOM 1657 C CA . ASP A 1 201 ? -24.203 5.734 1.509 1.00 86.25 201 ASP A CA 1
ATOM 1658 C C . ASP A 1 201 ? -23.395 5.936 2.795 1.00 86.25 201 ASP A C 1
ATOM 1660 O O . ASP A 1 201 ? -23.270 5.018 3.614 1.00 86.25 201 ASP A O 1
ATOM 1664 N N . ILE A 1 202 ? -22.940 7.171 3.042 1.00 88.94 202 ILE A N 1
ATOM 1665 C CA . ILE A 1 202 ? -22.291 7.560 4.302 1.00 88.94 202 ILE A CA 1
ATOM 1666 C C . ILE A 1 202 ? -23.270 7.410 5.470 1.00 88.94 202 ILE A C 1
ATOM 1668 O O . ILE A 1 202 ? -22.889 6.880 6.515 1.00 88.94 202 ILE A O 1
ATOM 1672 N N . VAL A 1 203 ? -24.535 7.808 5.302 1.00 88.88 203 VAL A N 1
ATOM 1673 C CA . VAL A 1 203 ? -25.575 7.658 6.336 1.00 88.88 203 VAL A CA 1
ATOM 1674 C C . VAL A 1 203 ? -25.771 6.197 6.715 1.00 88.88 203 VAL A C 1
ATOM 1676 O O . VAL A 1 203 ? -25.709 5.851 7.900 1.00 88.88 203 VAL A O 1
ATOM 1679 N N . VAL A 1 204 ? -25.986 5.332 5.723 1.00 89.19 204 VAL A N 1
ATOM 1680 C CA . VAL A 1 204 ? -26.199 3.897 5.945 1.00 89.19 204 VAL A CA 1
ATOM 1681 C C . VAL A 1 204 ? -24.974 3.276 6.615 1.00 89.19 204 VAL A C 1
ATOM 1683 O O . VAL A 1 204 ? -25.108 2.543 7.602 1.00 89.19 204 VAL A O 1
ATOM 1686 N N . PHE A 1 205 ? -23.772 3.602 6.132 1.00 90.75 205 PHE A N 1
ATOM 1687 C CA . PHE A 1 205 ? -22.526 3.120 6.718 1.00 90.75 205 PHE A CA 1
ATOM 1688 C C . PHE A 1 205 ? -22.364 3.576 8.173 1.00 90.75 205 PHE A C 1
ATOM 1690 O O . PHE A 1 205 ? -22.129 2.753 9.064 1.00 90.75 205 PHE A O 1
ATOM 1697 N N . TYR A 1 206 ? -22.540 4.871 8.436 1.00 91.56 206 TYR A N 1
ATOM 1698 C CA . TYR A 1 206 ? -22.404 5.463 9.761 1.00 91.56 206 TYR A CA 1
ATOM 1699 C C . TYR A 1 206 ? -23.384 4.840 10.759 1.00 91.56 206 TYR A C 1
ATOM 1701 O O . TYR A 1 206 ? -22.978 4.436 11.850 1.00 91.56 206 TYR A O 1
ATOM 1709 N N . GLN A 1 207 ? -24.659 4.691 10.386 1.00 89.88 207 GLN A N 1
ATOM 1710 C CA . GLN A 1 207 ? -25.667 4.060 11.242 1.00 89.88 207 GLN A CA 1
ATOM 1711 C C . GLN A 1 207 ? -25.296 2.610 11.575 1.00 89.88 207 GLN A C 1
ATOM 1713 O O . GLN A 1 207 ? -25.334 2.218 12.745 1.00 89.88 207 GLN A O 1
ATOM 1718 N N . LYS A 1 208 ? -24.863 1.830 10.576 1.00 92.38 208 LYS A N 1
ATOM 1719 C CA . LYS A 1 208 ? -24.403 0.448 10.773 1.00 92.38 208 LYS A CA 1
ATOM 1720 C C . LYS A 1 208 ? -23.223 0.381 11.747 1.00 92.38 208 LYS A C 1
ATOM 1722 O O . LYS A 1 208 ? -23.227 -0.436 12.671 1.00 92.38 208 LYS A O 1
ATOM 1727 N N . MET A 1 209 ? -22.231 1.255 11.583 1.00 94.44 209 MET A N 1
ATOM 1728 C CA . MET A 1 209 ? -21.064 1.301 12.470 1.00 94.44 209 MET A CA 1
ATOM 1729 C C . MET A 1 209 ? -21.410 1.798 13.878 1.00 94.44 209 MET A C 1
ATOM 1731 O O . MET A 1 209 ? -20.840 1.312 14.857 1.00 94.44 209 MET A O 1
ATOM 1735 N N . ARG A 1 210 ? -22.379 2.708 14.010 1.00 90.88 210 ARG A N 1
ATOM 1736 C CA . ARG A 1 210 ? -22.878 3.191 15.303 1.00 90.88 210 ARG A CA 1
ATOM 1737 C C . ARG A 1 210 ? -23.597 2.090 16.078 1.00 90.88 210 ARG A C 1
ATOM 1739 O O . ARG A 1 210 ? -23.334 1.925 17.268 1.00 90.88 210 ARG A O 1
ATOM 1746 N N . VAL A 1 211 ? -24.432 1.284 15.417 1.00 91.25 211 VAL A N 1
ATOM 1747 C CA . VAL A 1 211 ? -25.047 0.092 16.032 1.00 91.25 211 VAL A CA 1
ATOM 1748 C C . VAL A 1 211 ? -23.966 -0.868 16.529 1.00 91.25 211 VAL A C 1
ATOM 1750 O O . VAL A 1 211 ? -23.979 -1.240 17.702 1.00 91.25 211 VAL A O 1
ATOM 1753 N N . ARG A 1 212 ? -22.967 -1.175 15.692 1.00 93.38 212 ARG A N 1
ATOM 1754 C CA . ARG A 1 212 ? -21.829 -2.024 16.083 1.00 93.38 212 ARG A CA 1
ATOM 1755 C C . ARG A 1 212 ? -21.068 -1.464 17.291 1.00 93.38 212 ARG A C 1
ATOM 1757 O O . ARG A 1 212 ? -20.722 -2.203 18.207 1.00 93.38 212 ARG A O 1
ATOM 1764 N N . ALA A 1 213 ? -20.823 -0.154 17.337 1.00 90.62 213 ALA A N 1
ATOM 1765 C CA . ALA A 1 213 ? -20.173 0.491 18.478 1.00 90.62 213 ALA A CA 1
ATOM 1766 C C . ALA A 1 213 ? -20.992 0.388 19.777 1.00 90.62 213 ALA A C 1
ATOM 1768 O O . ALA A 1 213 ? -20.417 0.161 20.846 1.00 90.62 213 ALA A O 1
ATOM 1769 N N . LEU A 1 214 ? -22.319 0.509 19.693 1.00 89.12 214 LEU A N 1
ATOM 1770 C CA . LEU A 1 214 ? -23.220 0.327 20.833 1.00 89.12 214 LEU A CA 1
ATOM 1771 C C . LEU A 1 214 ? -23.232 -1.125 21.327 1.00 89.12 214 LEU A C 1
ATOM 1773 O O . LEU A 1 214 ? -23.223 -1.361 22.539 1.00 89.12 214 LEU A O 1
ATOM 1777 N N . GLU A 1 215 ? -23.210 -2.099 20.417 1.00 90.69 215 GLU A N 1
ATOM 1778 C CA . GLU A 1 215 ? -23.105 -3.522 20.755 1.00 90.69 215 GLU A CA 1
ATOM 1779 C C . GLU A 1 215 ? -21.788 -3.837 21.468 1.00 90.69 215 GLU A C 1
ATOM 1781 O O . GLU A 1 215 ? -21.805 -4.425 22.553 1.00 90.69 215 GLU A O 1
ATOM 1786 N N . ASP A 1 216 ? -20.662 -3.351 20.943 1.00 88.50 216 ASP A N 1
ATOM 1787 C CA . ASP A 1 216 ? -19.346 -3.465 21.579 1.00 88.50 216 ASP A CA 1
ATOM 1788 C C . ASP A 1 216 ? -19.341 -2.865 22.995 1.00 88.50 216 ASP A C 1
ATOM 1790 O O . ASP A 1 216 ? -18.799 -3.451 23.940 1.00 88.50 216 ASP A O 1
ATOM 1794 N N . HIS A 1 217 ? -19.964 -1.696 23.173 1.00 86.69 217 HIS A N 1
ATOM 1795 C CA . HIS A 1 217 ? -20.082 -1.053 24.480 1.00 86.69 217 HIS A CA 1
ATOM 1796 C C . HIS A 1 217 ? -20.955 -1.869 25.445 1.00 86.69 217 HIS A C 1
ATOM 1798 O O . HIS A 1 217 ? -20.633 -2.003 26.631 1.00 86.69 217 HIS A O 1
ATOM 1804 N N . LYS A 1 218 ? -22.049 -2.453 24.945 1.00 88.50 218 LYS A N 1
ATOM 1805 C CA . LYS A 1 218 ? -22.943 -3.327 25.713 1.00 88.50 218 LYS A CA 1
ATOM 1806 C C . LYS A 1 218 ? -22.228 -4.601 26.159 1.00 88.50 218 LYS A C 1
ATOM 1808 O O . LYS A 1 218 ? -22.376 -4.986 27.318 1.00 88.50 218 LYS A O 1
ATOM 1813 N N . ILE A 1 219 ? -21.437 -5.226 25.285 1.00 89.31 219 ILE A N 1
ATOM 1814 C CA . ILE A 1 219 ? -20.621 -6.405 25.616 1.00 89.31 219 ILE A CA 1
ATOM 1815 C C . ILE A 1 219 ? -19.624 -6.055 26.725 1.00 89.31 219 ILE A C 1
ATOM 1817 O O . ILE A 1 219 ? -19.649 -6.686 27.784 1.00 89.31 219 ILE A O 1
ATOM 1821 N N . LYS A 1 220 ? -18.835 -4.985 26.556 1.00 88.25 220 LYS A N 1
ATOM 1822 C CA . LYS A 1 220 ? -17.869 -4.534 27.576 1.00 88.25 220 LYS A CA 1
ATOM 1823 C C . LYS A 1 220 ? -18.532 -4.205 28.914 1.00 88.25 220 LYS A C 1
ATOM 1825 O O . LYS A 1 220 ? -17.994 -4.515 29.976 1.00 88.25 220 LYS A O 1
ATOM 1830 N N . SER A 1 221 ? -19.714 -3.595 28.875 1.00 87.75 221 SER A N 1
ATOM 1831 C CA . SER A 1 221 ? -20.485 -3.259 30.074 1.00 87.75 221 SER A CA 1
ATOM 1832 C C . SER A 1 221 ? -20.998 -4.514 30.787 1.00 87.75 221 SER A C 1
ATOM 1834 O O . SER A 1 221 ? -20.863 -4.609 32.005 1.00 87.75 221 SER A O 1
ATOM 1836 N N . LYS A 1 222 ? -21.505 -5.518 30.055 1.00 91.19 222 LYS A N 1
ATOM 1837 C CA . LYS A 1 222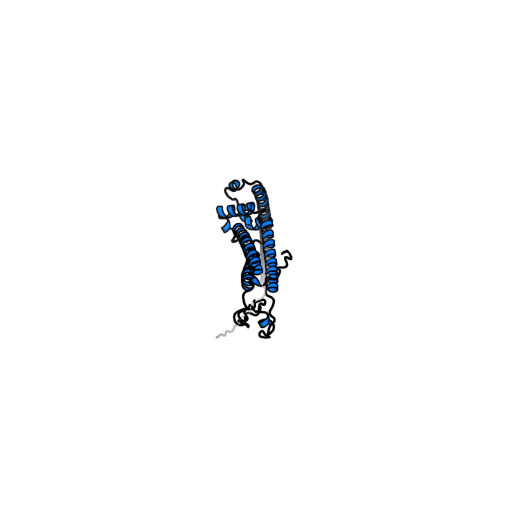 ? -21.893 -6.823 30.621 1.00 91.19 222 LYS A CA 1
ATOM 1838 C C . LYS A 1 222 ? -20.714 -7.542 31.271 1.00 91.19 222 LYS A C 1
ATOM 1840 O O . LYS A 1 222 ? -20.856 -8.064 32.372 1.00 91.19 222 LYS A O 1
ATOM 1845 N N . GLU A 1 223 ? -19.548 -7.542 30.630 1.00 91.50 223 GLU A N 1
ATOM 1846 C CA . GLU A 1 223 ? -18.330 -8.121 31.208 1.00 91.50 223 GLU A CA 1
ATOM 1847 C C . GLU A 1 223 ? -17.902 -7.397 32.487 1.00 91.50 223 GLU A C 1
ATOM 1849 O O . GLU A 1 223 ? -17.546 -8.041 33.476 1.00 91.50 223 GLU A O 1
ATOM 1854 N N . LYS A 1 224 ? -17.968 -6.061 32.499 1.00 91.94 224 LYS A N 1
ATOM 1855 C CA . LYS A 1 224 ? -17.668 -5.257 33.688 1.00 91.94 224 LYS A CA 1
ATOM 1856 C C . LYS A 1 224 ? -18.650 -5.548 34.823 1.00 91.94 224 LYS A C 1
ATOM 1858 O O . LYS A 1 224 ? -18.205 -5.741 35.949 1.00 91.94 224 LYS A O 1
ATOM 1863 N N . ILE A 1 225 ? -19.950 -5.630 34.530 1.00 91.75 225 ILE A N 1
ATOM 1864 C CA . ILE A 1 225 ? -20.986 -6.000 35.506 1.00 91.75 225 ILE A CA 1
ATOM 1865 C C . ILE A 1 225 ? -20.714 -7.398 36.059 1.00 91.75 225 ILE A C 1
ATOM 1867 O O . ILE A 1 225 ? -20.696 -7.564 37.270 1.00 91.75 225 ILE A O 1
ATOM 1871 N N . LYS A 1 226 ? -20.406 -8.383 35.206 1.00 93.88 226 LYS A N 1
ATOM 1872 C CA . LYS A 1 226 ? -20.074 -9.748 35.643 1.00 93.88 226 LYS A CA 1
ATOM 1873 C C . LYS A 1 226 ? -18.865 -9.772 36.585 1.00 93.88 226 LYS A C 1
ATOM 1875 O O . LYS A 1 226 ? -18.911 -10.432 37.616 1.00 93.88 226 LYS A O 1
ATOM 1880 N N . LYS A 1 227 ? -17.803 -9.023 36.262 1.00 93.56 227 LYS A N 1
ATOM 1881 C CA . LYS A 1 227 ? -16.617 -8.887 37.127 1.00 93.56 227 LYS A CA 1
ATOM 1882 C C . LYS A 1 227 ? -16.932 -8.193 38.453 1.00 93.56 227 LYS A C 1
ATOM 1884 O O . LYS A 1 227 ? -16.346 -8.539 39.471 1.00 93.56 227 LYS A O 1
ATOM 1889 N N . LEU A 1 228 ? -17.813 -7.193 38.446 1.00 92.62 228 LEU A N 1
ATOM 1890 C CA . LEU A 1 228 ? -18.243 -6.511 39.667 1.00 92.62 228 LEU A CA 1
ATOM 1891 C C . LEU A 1 228 ? -19.122 -7.418 40.533 1.00 92.62 228 LEU A C 1
ATOM 1893 O O . LEU A 1 228 ? -18.893 -7.470 41.733 1.00 92.62 228 LEU A O 1
ATOM 1897 N N . GLN A 1 229 ? -20.040 -8.177 39.933 1.00 93.12 229 GLN A N 1
ATOM 1898 C CA . GLN A 1 229 ? -20.877 -9.143 40.644 1.00 93.12 229 GLN A CA 1
ATOM 1899 C C . GLN A 1 229 ? -20.021 -10.200 41.347 1.00 93.12 229 GLN A C 1
ATOM 1901 O O . GLN A 1 229 ? -20.173 -10.398 42.541 1.00 93.12 229 GLN A O 1
ATOM 1906 N N . GLN A 1 230 ? -19.030 -10.769 40.651 1.00 93.88 230 GLN A N 1
ATOM 1907 C CA . GLN A 1 230 ? -18.080 -11.710 41.259 1.00 93.88 230 GLN A CA 1
ATOM 1908 C C . GLN A 1 230 ? -17.381 -11.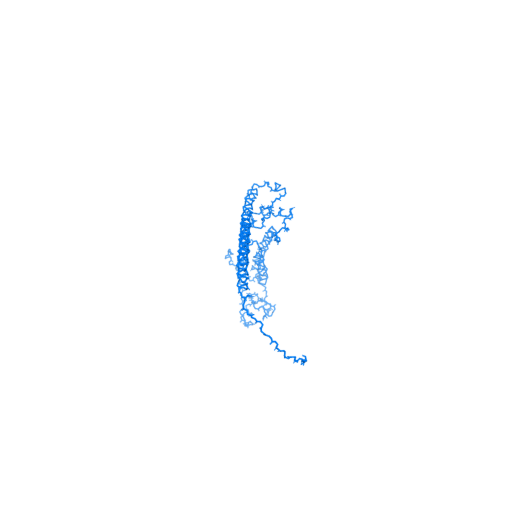125 42.495 1.00 93.88 230 GLN A C 1
ATOM 1910 O O . GLN A 1 230 ? -17.233 -11.810 43.501 1.00 93.88 230 GLN A O 1
ATOM 1915 N N . LYS A 1 231 ? -16.986 -9.846 42.449 1.00 94.12 231 LYS A N 1
ATOM 1916 C CA . LYS A 1 231 ? -16.382 -9.173 43.608 1.00 94.12 231 LYS A CA 1
ATOM 1917 C C . LYS A 1 231 ? -17.372 -8.983 44.756 1.00 94.12 231 LYS A C 1
ATOM 1919 O O . LYS A 1 231 ? -16.968 -9.100 45.908 1.00 94.12 231 LYS A O 1
ATOM 1924 N N . VAL A 1 232 ? -18.632 -8.663 44.460 1.00 94.56 232 VAL A N 1
ATOM 1925 C CA . VAL A 1 232 ? -19.684 -8.531 45.479 1.00 94.56 232 VAL A CA 1
ATOM 1926 C C . VAL A 1 232 ? -19.937 -9.882 46.147 1.00 94.56 232 VAL A C 1
ATOM 1928 O O . VAL A 1 232 ? -19.847 -9.956 47.368 1.00 94.56 232 VAL A O 1
ATOM 1931 N N . ASP A 1 233 ? -20.114 -10.949 45.368 1.00 93.06 233 ASP A N 1
ATOM 1932 C CA . ASP A 1 233 ? -20.342 -12.305 45.880 1.00 93.06 233 ASP A CA 1
ATOM 1933 C C . ASP A 1 233 ? -19.161 -12.779 46.763 1.00 93.06 233 ASP A C 1
ATOM 1935 O O . ASP A 1 233 ? -19.347 -13.369 47.830 1.00 93.06 233 ASP A O 1
ATOM 1939 N N . GLU A 1 234 ? -17.918 -12.473 46.365 1.00 94.50 234 GLU A N 1
ATOM 1940 C CA . GLU A 1 234 ? -16.720 -12.733 47.178 1.00 94.50 234 GLU A CA 1
ATOM 1941 C C . GLU A 1 234 ? -16.723 -11.957 48.505 1.00 94.50 234 GLU A C 1
ATOM 1943 O O . GLU A 1 234 ? -16.294 -12.486 49.536 1.00 94.50 234 GLU A O 1
ATOM 1948 N N . HIS A 1 235 ? -17.178 -10.702 48.492 1.00 92.06 235 HIS A N 1
ATOM 1949 C CA . HIS A 1 235 ? -17.296 -9.879 49.694 1.00 92.06 235 HIS A CA 1
ATOM 1950 C C . HIS A 1 235 ? -18.403 -10.383 50.628 1.00 92.06 235 HIS A C 1
ATOM 1952 O O . HIS A 1 235 ? -18.161 -10.483 51.832 1.00 92.06 235 HIS A O 1
ATOM 1958 N N . GLU A 1 236 ? -19.566 -10.761 50.099 1.00 93.81 236 GLU A N 1
ATOM 1959 C CA . GLU A 1 236 ? -20.665 -11.349 50.874 1.00 93.81 236 GLU A CA 1
ATOM 1960 C C . GLU A 1 236 ? -20.238 -12.661 51.540 1.00 93.81 236 GLU A C 1
ATOM 1962 O O . GLU A 1 236 ? -20.432 -12.842 52.742 1.00 93.81 236 GLU A O 1
ATOM 1967 N N . LEU A 1 237 ? -19.542 -13.543 50.813 1.00 93.94 237 LEU A N 1
ATOM 1968 C CA . LEU A 1 237 ? -19.020 -14.786 51.383 1.00 93.94 237 LEU A CA 1
ATOM 1969 C C . LEU A 1 237 ? -18.018 -14.532 52.522 1.00 93.94 237 LEU A C 1
ATOM 1971 O O . LEU A 1 237 ? -17.975 -15.286 53.497 1.00 93.94 237 LEU A O 1
ATOM 1975 N N . ARG A 1 238 ? -17.193 -13.481 52.416 1.00 93.69 238 ARG A N 1
ATOM 1976 C CA . ARG A 1 238 ? -16.281 -13.077 53.499 1.00 93.69 238 ARG A CA 1
ATOM 1977 C C . ARG A 1 238 ? -17.041 -12.565 54.720 1.00 93.69 238 ARG A C 1
ATOM 1979 O O . ARG A 1 238 ? -16.639 -12.901 55.830 1.00 93.69 238 ARG A O 1
ATOM 1986 N N . LEU A 1 239 ? -18.113 -11.795 54.529 1.00 93.00 239 LEU A N 1
ATOM 1987 C CA . LEU A 1 239 ? -18.959 -11.314 55.625 1.00 93.00 239 LEU A CA 1
ATOM 1988 C C . LEU A 1 239 ? -19.636 -12.477 56.355 1.00 93.00 239 LEU A C 1
ATOM 1990 O O . LEU A 1 239 ? -19.498 -12.570 57.569 1.00 93.00 239 LEU A O 1
ATOM 1994 N N . ILE A 1 240 ? -20.229 -13.427 55.625 1.00 93.19 240 ILE A N 1
ATOM 1995 C CA . ILE A 1 240 ? -20.837 -14.633 56.216 1.00 93.19 240 ILE A CA 1
ATOM 1996 C C . ILE A 1 240 ? -19.810 -15.413 57.050 1.00 93.19 240 ILE A C 1
ATOM 1998 O O . ILE A 1 240 ? -20.097 -15.835 58.169 1.00 93.19 240 ILE A O 1
ATOM 2002 N N . LYS A 1 241 ? -18.582 -15.587 56.541 1.00 92.38 241 LYS A N 1
ATOM 2003 C CA . LYS A 1 241 ? -17.505 -16.254 57.295 1.00 92.38 241 LYS A CA 1
ATOM 2004 C C . LYS A 1 241 ? -17.124 -15.493 58.566 1.00 92.38 241 LYS A C 1
ATOM 2006 O O . LYS A 1 241 ? -16.846 -16.121 59.583 1.00 92.38 241 LYS A O 1
ATOM 2011 N N . LEU A 1 242 ? -17.095 -14.161 58.521 1.00 93.00 242 LEU A N 1
ATOM 2012 C CA . LEU A 1 242 ? -16.824 -13.337 59.700 1.00 93.00 242 LEU A CA 1
ATOM 2013 C C . LEU A 1 242 ? -17.949 -13.447 60.734 1.00 93.00 242 LEU A C 1
ATOM 2015 O O . LEU A 1 242 ? -17.654 -13.617 61.912 1.00 93.00 242 LEU A O 1
ATOM 2019 N N . GLU A 1 243 ? -19.212 -13.418 60.311 1.00 92.31 243 GLU A N 1
ATOM 2020 C CA . GLU A 1 243 ? -20.368 -13.607 61.196 1.00 92.31 243 GLU A CA 1
ATOM 2021 C C . GLU A 1 243 ? -20.350 -14.984 61.869 1.00 92.31 243 GLU A C 1
ATOM 2023 O O . GLU A 1 243 ? -20.563 -15.085 63.076 1.00 92.31 243 GLU A O 1
ATOM 2028 N N . GLN A 1 244 ? -20.011 -16.041 61.123 1.00 92.25 244 GLN A N 1
ATOM 2029 C CA . GLN A 1 244 ? -19.836 -17.387 61.678 1.00 92.25 244 GLN A CA 1
ATOM 2030 C C . GLN A 1 244 ? -18.717 -17.439 62.727 1.00 92.25 244 GLN A C 1
ATOM 2032 O O . GLN A 1 244 ? -18.898 -18.046 63.780 1.00 92.25 244 GLN A O 1
ATOM 2037 N N . LEU A 1 245 ? -17.580 -16.782 62.471 1.00 92.44 245 LEU A N 1
ATOM 2038 C CA . LEU A 1 245 ? -16.469 -16.701 63.426 1.00 92.44 245 LEU A CA 1
ATOM 2039 C C . LEU A 1 245 ? -16.838 -15.907 64.686 1.00 92.44 245 LEU A C 1
ATOM 2041 O O . LEU A 1 245 ? -16.420 -16.278 65.782 1.00 92.44 245 LEU A O 1
ATOM 2045 N N . ILE A 1 246 ? -17.612 -14.826 64.547 1.00 91.31 246 ILE A N 1
ATOM 2046 C CA . ILE A 1 246 ? -18.130 -14.057 65.687 1.00 91.31 246 ILE A CA 1
ATOM 2047 C C . ILE A 1 246 ? -19.064 -14.942 66.518 1.00 91.31 246 ILE A C 1
ATOM 2049 O O . ILE A 1 246 ? -18.846 -15.088 67.717 1.00 91.31 246 ILE A O 1
ATOM 2053 N N . GLY A 1 247 ? -20.023 -15.615 65.877 1.00 90.00 247 GLY A N 1
ATOM 2054 C CA . GLY A 1 247 ? -20.945 -16.520 66.564 1.00 90.00 247 GLY A CA 1
ATOM 2055 C C . GLY A 1 247 ? -20.241 -17.678 67.282 1.00 90.00 247 GLY A C 1
ATOM 2056 O O . GLY A 1 247 ? -20.615 -18.017 68.402 1.00 90.00 247 GLY A O 1
ATOM 2057 N N . GLN A 1 248 ? -19.192 -18.254 66.684 1.00 91.31 248 GLN A N 1
ATOM 2058 C CA . GLN A 1 248 ? -18.358 -19.273 67.338 1.00 91.31 248 GLN A CA 1
ATOM 2059 C C . GLN A 1 248 ? -17.654 -18.722 68.580 1.00 91.31 248 GLN A C 1
ATOM 2061 O O . GLN A 1 248 ? -17.711 -19.337 69.640 1.00 91.31 248 GLN A O 1
ATOM 2066 N N . ARG A 1 249 ? -17.047 -17.532 68.484 1.00 89.81 249 ARG A N 1
ATOM 2067 C CA . ARG A 1 249 ? -16.399 -16.885 69.635 1.00 89.81 249 ARG A CA 1
ATOM 2068 C C . ARG A 1 249 ? -17.376 -16.591 70.770 1.00 89.81 249 ARG A C 1
ATOM 2070 O O . ARG A 1 249 ? -17.012 -16.764 71.931 1.00 89.81 249 ARG A O 1
ATOM 2077 N N . ASP A 1 250 ? -18.596 -16.171 70.448 1.00 91.00 250 ASP A N 1
ATOM 2078 C CA . ASP A 1 250 ? -19.635 -15.918 71.449 1.00 91.00 250 ASP A CA 1
ATOM 2079 C C . ASP A 1 250 ? -20.061 -17.215 72.157 1.00 91.00 250 ASP A C 1
ATOM 2081 O O . ASP A 1 250 ? -20.224 -17.227 73.379 1.00 91.00 250 ASP A O 1
ATOM 2085 N N . GLN A 1 251 ? -20.182 -18.325 71.420 1.00 90.44 251 GLN A N 1
ATOM 2086 C CA . GLN A 1 251 ? -20.455 -19.647 71.997 1.00 90.44 251 GLN A CA 1
ATOM 2087 C C . GLN A 1 251 ? -19.314 -20.124 72.901 1.00 90.44 251 GLN A C 1
ATOM 2089 O O . GLN A 1 251 ? -19.574 -20.549 74.028 1.00 90.44 251 GLN A O 1
ATOM 2094 N N . ASP A 1 252 ? -18.063 -20.006 72.451 1.00 90.50 252 ASP A N 1
ATOM 2095 C CA . ASP A 1 252 ? -16.882 -20.368 73.242 1.00 90.50 252 ASP A CA 1
ATOM 2096 C C . ASP A 1 252 ? -16.816 -19.550 74.543 1.00 90.50 252 ASP A C 1
ATOM 2098 O O . ASP A 1 252 ? -16.551 -20.090 75.621 1.00 90.50 252 ASP A O 1
ATOM 2102 N N . ALA A 1 253 ? -17.116 -18.248 74.474 1.00 88.56 253 ALA A N 1
ATOM 2103 C CA . ALA A 1 253 ? -17.173 -17.378 75.645 1.00 88.56 253 ALA A CA 1
ATOM 2104 C C . ALA A 1 253 ? -18.284 -17.797 76.624 1.00 88.56 253 ALA A C 1
ATOM 2106 O O . ALA A 1 253 ? -18.048 -17.851 77.833 1.00 88.56 253 ALA A O 1
ATOM 2107 N N . GLN A 1 254 ? -19.479 -18.136 76.126 1.00 90.00 254 GLN A N 1
ATOM 2108 C CA . GLN A 1 254 ? -20.578 -18.637 76.959 1.00 90.00 254 GLN A CA 1
ATOM 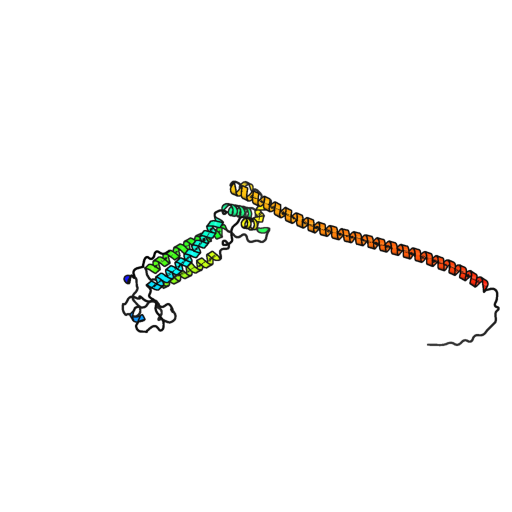2109 C C . GLN A 1 254 ? -20.225 -19.963 77.639 1.00 90.00 254 GLN A C 1
ATOM 2111 O O . GLN A 1 254 ? -20.459 -20.109 78.841 1.00 90.00 254 GLN A O 1
ATOM 2116 N N . GLN A 1 255 ? -19.627 -20.905 76.904 1.00 90.00 255 GLN A N 1
ATOM 2117 C CA . GLN A 1 255 ? -19.165 -22.180 77.457 1.00 90.00 255 GLN A CA 1
ATOM 2118 C C . GLN A 1 255 ? -18.103 -21.964 78.537 1.00 90.00 255 GLN A C 1
ATOM 2120 O O . GLN A 1 255 ? -18.199 -22.542 79.619 1.00 90.00 255 GLN A O 1
ATOM 2125 N N . TYR A 1 256 ? -17.132 -21.082 78.290 1.00 89.50 256 TYR A N 1
ATOM 2126 C CA . TYR A 1 256 ? -16.107 -20.732 79.272 1.00 89.50 256 TYR A CA 1
ATOM 2127 C C . TYR A 1 256 ? -16.710 -20.135 80.552 1.00 89.50 256 TYR A C 1
ATOM 2129 O O . TYR A 1 256 ? -16.332 -20.530 81.657 1.00 89.50 256 TYR A O 1
ATOM 2137 N N . ILE A 1 257 ? -17.679 -19.218 80.427 1.00 88.62 257 ILE A N 1
ATOM 2138 C CA . ILE A 1 257 ? -18.391 -18.639 81.576 1.00 88.62 257 ILE A CA 1
ATOM 2139 C C . ILE A 1 257 ? -19.150 -19.729 82.344 1.00 88.62 257 ILE A C 1
ATOM 2141 O O . ILE A 1 257 ? -18.993 -19.824 83.561 1.00 88.62 257 ILE A O 1
ATOM 2145 N N . GLN A 1 258 ? -19.922 -20.580 81.660 1.00 87.44 258 GLN A N 1
ATOM 2146 C CA . GLN A 1 258 ? -20.650 -21.686 82.296 1.00 87.44 258 GLN A CA 1
ATOM 2147 C C . GLN A 1 258 ? -19.706 -22.634 83.040 1.00 87.44 258 GLN A C 1
ATOM 2149 O O . GLN A 1 258 ? -19.963 -22.984 84.191 1.00 87.44 258 GLN A O 1
ATOM 2154 N N . GLN A 1 259 ? -18.578 -22.993 82.426 1.00 88.44 259 GLN A N 1
ATOM 2155 C CA . GLN A 1 259 ? -17.578 -23.857 83.042 1.00 88.44 259 GLN A CA 1
ATOM 2156 C C . GLN A 1 259 ? -16.946 -23.207 84.282 1.00 88.44 259 GLN A C 1
ATOM 2158 O O . GLN A 1 259 ? -16.720 -23.877 85.290 1.00 88.44 259 GLN A O 1
ATOM 2163 N N . LYS A 1 260 ? -16.687 -21.892 84.258 1.00 85.06 260 LYS A N 1
ATOM 2164 C CA . LYS A 1 260 ? -16.197 -21.151 85.433 1.00 85.06 260 LYS A CA 1
ATOM 2165 C C . LYS A 1 260 ? -17.220 -21.107 86.564 1.00 85.06 260 LYS A C 1
ATOM 2167 O O . LYS A 1 260 ? -16.819 -21.269 87.716 1.00 85.06 260 LYS A O 1
ATOM 2172 N N . VAL A 1 261 ? -18.505 -20.934 86.252 1.00 83.94 261 VAL A N 1
ATOM 2173 C CA . VAL A 1 261 ? -19.591 -20.986 87.244 1.00 83.94 261 VAL A CA 1
ATOM 2174 C C . VAL A 1 261 ? -19.668 -22.376 87.877 1.00 83.94 261 VAL A C 1
ATOM 2176 O O . VAL A 1 261 ? -19.568 -22.480 89.095 1.00 83.94 261 VAL A O 1
ATOM 2179 N N . GLN A 1 262 ? -19.721 -23.440 87.070 1.00 81.50 262 GLN A N 1
ATOM 2180 C CA . GLN A 1 262 ? -19.757 -24.825 87.561 1.00 81.50 262 GLN A CA 1
ATOM 2181 C C . GLN A 1 262 ? -18.544 -25.164 88.435 1.00 81.50 262 GLN A C 1
ATOM 2183 O O . GLN A 1 262 ? -18.689 -25.733 89.515 1.00 81.50 262 GLN A O 1
ATOM 2188 N N . ASN A 1 263 ? -17.340 -24.766 88.010 1.00 78.00 263 ASN A N 1
ATOM 2189 C CA . ASN A 1 263 ? -16.132 -24.960 88.807 1.00 78.00 263 ASN A CA 1
ATOM 2190 C C . ASN A 1 263 ? -16.200 -24.176 90.127 1.00 78.00 263 ASN A C 1
ATOM 2192 O O . ASN A 1 263 ? -15.844 -24.716 91.169 1.00 78.00 263 ASN A O 1
ATOM 2196 N N . SER A 1 264 ? -16.674 -22.926 90.118 1.00 74.44 264 SER A N 1
ATOM 2197 C CA . SER A 1 264 ? -16.840 -22.125 91.339 1.00 74.44 264 SER A CA 1
ATOM 2198 C C . SER A 1 264 ? -17.860 -22.733 92.304 1.00 74.44 264 SER A C 1
ATOM 2200 O O . SER A 1 264 ? -17.636 -22.718 93.513 1.00 74.44 264 SER A O 1
ATOM 2202 N N . GLU A 1 265 ? -18.970 -23.274 91.800 1.00 72.00 265 GLU A N 1
ATOM 2203 C CA . GLU A 1 265 ? -19.958 -23.993 92.611 1.00 72.00 265 GLU A CA 1
ATOM 2204 C C . GLU A 1 265 ? -19.354 -25.262 93.214 1.00 72.00 265 GLU A C 1
ATOM 2206 O O . GLU A 1 265 ? -19.494 -25.498 94.415 1.00 72.00 265 GLU A O 1
ATOM 2211 N N . TYR A 1 266 ? -18.603 -26.029 92.419 1.00 68.12 266 TYR A N 1
ATOM 2212 C CA . TYR A 1 266 ? -17.882 -27.209 92.887 1.00 68.12 266 TYR A CA 1
ATOM 2213 C C . TYR A 1 266 ? -16.867 -26.865 93.985 1.00 68.12 266 TYR A C 1
ATOM 2215 O O . TYR A 1 266 ? -16.880 -27.487 95.045 1.00 68.12 266 TYR A O 1
ATOM 2223 N N . TYR A 1 267 ? -16.037 -25.832 93.794 1.00 60.66 267 TYR A N 1
ATOM 2224 C CA . TYR A 1 267 ? -15.103 -25.366 94.824 1.00 60.66 267 TYR A CA 1
ATOM 2225 C C . TYR A 1 267 ? -15.827 -24.794 96.048 1.00 60.66 267 TYR A C 1
ATOM 2227 O O . TYR A 1 267 ? -15.376 -25.014 97.165 1.00 60.66 267 TYR A O 1
ATOM 2235 N N . GLY A 1 268 ? -16.966 -24.120 95.883 1.00 60.94 268 GLY A N 1
ATOM 2236 C CA . GLY A 1 268 ? -17.790 -23.648 96.998 1.00 60.94 268 GLY A CA 1
ATOM 2237 C C . GLY A 1 268 ? -18.379 -24.789 97.835 1.00 60.94 268 GLY A C 1
ATOM 2238 O O . GLY A 1 268 ? -18.416 -24.696 99.062 1.00 60.94 268 GLY A O 1
ATOM 2239 N N . ILE A 1 269 ? -18.797 -25.885 97.194 1.00 59.66 269 ILE A N 1
ATOM 2240 C CA . ILE A 1 269 ? -19.274 -27.106 97.862 1.00 59.66 269 ILE A CA 1
ATOM 2241 C C . ILE A 1 269 ? -18.106 -27.850 98.520 1.00 59.66 269 ILE A C 1
ATOM 2243 O O . ILE A 1 269 ? -18.205 -28.221 99.687 1.00 59.66 269 ILE A O 1
ATOM 2247 N N . ALA A 1 270 ? -16.980 -28.010 97.821 1.00 57.03 270 ALA A N 1
ATOM 2248 C CA . ALA A 1 270 ? -15.779 -28.644 98.360 1.00 57.03 270 ALA A CA 1
ATOM 2249 C C . ALA A 1 270 ? -15.220 -27.879 99.569 1.00 57.03 270 ALA A C 1
ATOM 2251 O O . ALA A 1 270 ? -14.825 -28.501 100.546 1.00 57.03 270 ALA A O 1
ATOM 2252 N N . ASN A 1 271 ? -15.257 -26.543 99.558 1.00 54.91 271 ASN A N 1
ATOM 2253 C CA . ASN A 1 271 ? -14.796 -25.716 100.675 1.00 54.91 271 ASN A CA 1
ATOM 2254 C C . ASN A 1 271 ? -15.768 -25.769 101.872 1.00 54.91 271 ASN A C 1
ATOM 2256 O O . ASN A 1 271 ? -15.335 -25.802 103.020 1.00 54.91 271 ASN A O 1
ATOM 2260 N N . LYS A 1 272 ? -17.084 -25.872 101.625 1.00 55.53 272 LYS A N 1
ATOM 2261 C CA . LYS A 1 272 ? -18.085 -26.132 102.681 1.00 55.53 272 LYS A CA 1
ATOM 2262 C C . LYS A 1 272 ? -17.951 -27.531 103.291 1.00 55.53 272 LYS A C 1
ATOM 2264 O O . LYS A 1 272 ? -18.158 -27.686 104.491 1.00 55.53 272 LYS A O 1
ATOM 2269 N N . ASN A 1 273 ? -17.597 -28.534 102.489 1.00 55.25 273 ASN A N 1
ATOM 2270 C CA . ASN A 1 273 ? -17.349 -29.893 102.969 1.00 55.25 273 ASN A CA 1
ATOM 2271 C C . ASN A 1 273 ? -16.002 -29.988 103.708 1.00 55.25 273 ASN A C 1
ATOM 2273 O O . ASN A 1 273 ? -15.963 -30.537 104.798 1.00 55.25 273 ASN A O 1
ATOM 2277 N N . ALA A 1 274 ? -14.945 -29.330 103.222 1.00 53.06 274 ALA A N 1
ATOM 2278 C CA . ALA A 1 274 ? -13.660 -29.229 103.921 1.00 53.06 274 ALA A CA 1
ATOM 2279 C C . ALA A 1 274 ? -13.746 -28.430 105.238 1.00 53.06 274 ALA A C 1
ATOM 2281 O O . ALA A 1 274 ? -12.979 -28.683 106.166 1.00 53.06 274 ALA A O 1
ATOM 2282 N N . GLN A 1 275 ? -14.682 -27.478 105.351 1.00 50.94 275 GLN A N 1
ATOM 2283 C CA . GLN A 1 275 ? -15.010 -26.826 106.624 1.00 50.94 275 GLN A CA 1
ATOM 2284 C C . GLN A 1 275 ? -15.765 -27.752 107.585 1.00 50.94 275 GLN A C 1
ATOM 2286 O O . GLN A 1 275 ? -15.566 -27.630 108.789 1.00 50.94 275 GLN A O 1
ATOM 2291 N N . LYS A 1 276 ? -16.592 -28.683 107.089 1.00 50.75 276 LYS A N 1
ATOM 2292 C CA . LYS A 1 276 ? -17.197 -29.733 107.925 1.00 50.75 276 LYS A CA 1
ATOM 2293 C C . LYS A 1 276 ? -16.156 -30.744 108.404 1.00 50.75 276 LYS A C 1
ATOM 2295 O O . LYS A 1 276 ? -16.124 -31.031 109.593 1.00 50.75 276 LYS A O 1
ATOM 2300 N N . ASP A 1 277 ? -15.257 -31.177 107.526 1.00 49.41 277 ASP A N 1
ATOM 2301 C CA . ASP A 1 277 ? -14.219 -32.151 107.879 1.00 49.41 277 ASP A CA 1
ATOM 2302 C C . ASP A 1 277 ? -13.155 -31.552 108.831 1.00 49.41 277 ASP A C 1
ATOM 2304 O O . ASP A 1 277 ? -12.654 -32.247 109.708 1.00 49.41 277 ASP A O 1
ATOM 2308 N N . ASN A 1 278 ? -12.875 -30.239 108.763 1.00 44.78 278 ASN A N 1
ATOM 2309 C CA . ASN A 1 278 ? -12.035 -29.545 109.760 1.00 44.78 278 ASN A CA 1
ATOM 2310 C C . ASN A 1 278 ? -12.762 -29.189 111.072 1.00 44.78 278 ASN A C 1
ATOM 2312 O O . ASN A 1 278 ? -12.105 -28.889 112.070 1.00 44.78 278 ASN A O 1
ATOM 2316 N N . LEU A 1 279 ? -14.099 -29.189 111.100 1.00 44.91 279 LEU A N 1
ATOM 2317 C CA . LEU A 1 279 ? -14.862 -28.992 112.339 1.00 44.91 279 LEU A CA 1
ATOM 2318 C C . LEU A 1 279 ? -14.937 -30.279 113.177 1.00 44.91 279 LEU A C 1
ATOM 2320 O O . LEU A 1 279 ? -15.042 -30.176 114.399 1.00 44.91 279 LEU A O 1
ATOM 2324 N N . ASP A 1 280 ? -14.786 -31.455 112.557 1.00 45.44 280 ASP A N 1
ATOM 2325 C CA . ASP A 1 280 ? -14.758 -32.745 113.262 1.00 45.44 280 ASP A CA 1
ATOM 2326 C C . ASP A 1 280 ? -13.359 -33.140 113.790 1.00 45.44 280 ASP A C 1
ATOM 2328 O O . ASP A 1 280 ? -13.265 -33.901 114.754 1.00 45.44 280 ASP A O 1
ATOM 2332 N N . GLU A 1 281 ? -12.256 -32.577 113.272 1.00 43.56 281 GLU A N 1
ATOM 2333 C CA . GLU A 1 281 ? -10.902 -32.848 113.806 1.00 43.56 281 GLU A CA 1
ATOM 2334 C C . GLU A 1 281 ? -10.460 -31.921 114.957 1.00 43.56 281 GLU A C 1
ATOM 2336 O O . GLU A 1 281 ? -9.488 -32.219 115.660 1.00 43.56 281 GLU A O 1
ATOM 2341 N N . HIS A 1 282 ? -11.188 -30.837 115.251 1.00 45.62 282 HIS A N 1
ATOM 2342 C CA . HIS A 1 282 ? -10.789 -29.886 116.300 1.00 45.62 282 HIS A CA 1
ATOM 2343 C C . HIS A 1 282 ? -11.211 -30.243 117.738 1.00 45.62 282 HIS A C 1
ATOM 2345 O O . HIS A 1 282 ? -10.948 -29.462 118.654 1.00 45.62 282 HIS A O 1
ATOM 2351 N N . TYR A 1 283 ? -11.764 -31.440 117.979 1.00 45.59 283 TYR A N 1
ATOM 2352 C CA . TYR A 1 283 ? -12.130 -31.898 119.328 1.00 45.59 283 TYR A CA 1
ATOM 2353 C C . TYR A 1 283 ? -11.410 -33.145 119.847 1.00 45.59 283 TYR A C 1
ATOM 2355 O O . TYR A 1 283 ? -11.809 -33.657 120.879 1.00 45.59 283 TYR A O 1
ATOM 2363 N N . THR A 1 284 ? -10.299 -33.602 119.266 1.00 47.97 284 THR A N 1
ATOM 2364 C CA . THR A 1 284 ? -9.421 -34.558 119.975 1.00 47.97 284 THR A CA 1
ATOM 2365 C C . THR A 1 284 ? -8.000 -34.541 119.428 1.00 47.97 284 THR A C 1
ATOM 2367 O O . THR A 1 284 ? -7.653 -35.367 118.591 1.00 47.97 284 THR A O 1
ATOM 2370 N N . ARG A 1 285 ? -7.135 -33.675 119.964 1.00 41.88 285 ARG A N 1
ATOM 2371 C CA . ARG A 1 285 ? -5.762 -34.064 120.340 1.00 41.88 285 ARG A CA 1
ATOM 2372 C C . ARG A 1 285 ? -5.077 -32.950 121.119 1.00 41.88 285 ARG A C 1
ATOM 2374 O O . ARG A 1 285 ? -4.949 -31.819 120.664 1.00 41.88 285 ARG A O 1
ATOM 2381 N N . GLY A 1 286 ? -4.693 -33.301 122.343 1.00 38.91 286 GLY A N 1
ATOM 2382 C CA . GLY A 1 286 ? -4.040 -32.418 123.291 1.00 38.91 286 GLY A CA 1
ATOM 2383 C C . GLY A 1 286 ? -2.648 -31.971 122.851 1.00 38.91 286 GLY A C 1
ATOM 2384 O O . GLY A 1 286 ? -1.959 -32.636 122.080 1.00 38.91 286 GLY A O 1
ATOM 2385 N N . LYS A 1 287 ? -2.239 -30.840 123.428 1.00 45.06 287 LYS A N 1
ATOM 2386 C CA . LYS A 1 287 ? -0.837 -30.424 123.563 1.00 45.06 287 LYS A CA 1
ATOM 2387 C C . LYS A 1 287 ? -0.026 -31.548 124.234 1.00 45.06 287 LYS A C 1
ATOM 2389 O O . LYS A 1 287 ? -0.549 -32.204 125.136 1.00 45.06 287 LYS A O 1
ATOM 2394 N N . PRO A 1 288 ? 1.232 -31.765 123.823 1.00 44.53 288 PRO A N 1
ATOM 2395 C CA . PRO A 1 288 ? 2.385 -31.094 124.452 1.00 44.53 288 PRO A CA 1
ATOM 2396 C C . PRO A 1 288 ? 3.344 -30.542 123.370 1.00 44.53 288 PRO A C 1
ATOM 2398 O O . PRO A 1 288 ? 3.326 -30.998 122.239 1.00 44.53 288 PRO A O 1
ATOM 2401 N N . GLY A 1 289 ? 4.158 -29.505 123.554 1.00 37.62 289 GLY A N 1
ATOM 2402 C CA . GLY A 1 289 ? 4.986 -29.148 124.699 1.00 37.62 289 GLY A CA 1
ATOM 2403 C C . GLY A 1 289 ? 6.453 -29.138 124.240 1.00 37.62 289 GLY A C 1
ATOM 2404 O O . GLY A 1 289 ? 7.067 -30.191 124.207 1.00 37.62 289 GLY A O 1
ATOM 2405 N N . TYR A 1 290 ? 6.944 -27.946 123.871 1.00 41.56 290 TYR A N 1
ATOM 2406 C CA . TYR A 1 290 ? 8.335 -27.447 123.896 1.00 41.56 290 TYR A CA 1
ATOM 2407 C C . TYR A 1 290 ? 9.502 -28.300 123.346 1.00 41.56 290 TYR A C 1
ATOM 2409 O O . TYR A 1 290 ? 9.905 -29.283 123.954 1.00 41.56 290 TYR A O 1
ATOM 2417 N N . ASN A 1 291 ? 10.187 -27.798 122.308 1.00 41.91 291 ASN A N 1
ATOM 2418 C CA . ASN A 1 291 ? 11.462 -27.065 122.450 1.00 41.91 291 ASN A CA 1
ATOM 2419 C C . ASN A 1 291 ? 12.044 -26.677 121.076 1.00 41.91 291 ASN A C 1
ATOM 2421 O O . ASN A 1 291 ? 12.095 -27.492 120.160 1.00 41.91 291 ASN A O 1
ATOM 2425 N N . GLN A 1 292 ? 12.480 -25.417 120.963 1.00 47.41 292 GLN A N 1
ATOM 2426 C CA . GLN A 1 292 ? 13.366 -24.924 119.900 1.00 47.41 292 GLN A CA 1
ATOM 2427 C C . GLN A 1 292 ? 14.772 -25.546 120.048 1.00 47.41 292 GLN A C 1
ATOM 2429 O O . GLN A 1 292 ? 15.085 -26.124 121.093 1.00 47.41 292 GLN A O 1
ATOM 2434 N N . PRO A 1 293 ? 15.639 -25.390 119.037 1.00 46.66 293 PRO A N 1
ATOM 2435 C CA . PRO A 1 293 ? 16.586 -24.287 119.172 1.00 46.66 293 PRO A CA 1
ATOM 2436 C C . PRO A 1 293 ? 16.745 -23.437 117.910 1.00 46.66 293 PRO A C 1
ATOM 2438 O O . PRO A 1 293 ? 16.538 -23.872 116.778 1.00 46.66 293 PRO A O 1
ATOM 2441 N N . GLU A 1 294 ? 17.104 -22.190 118.190 1.00 46.16 294 GLU A N 1
ATOM 2442 C CA . GLU A 1 294 ? 17.722 -21.215 117.303 1.00 46.16 294 GLU A CA 1
ATOM 2443 C C . GLU A 1 294 ? 19.004 -21.781 116.672 1.00 46.16 294 GLU A C 1
ATOM 2445 O O . GLU A 1 294 ? 19.700 -22.568 117.304 1.00 46.16 294 GLU A O 1
ATOM 2450 N N . GLU A 1 295 ? 19.327 -21.352 115.451 1.00 40.16 295 GLU A N 1
ATOM 2451 C CA . GLU A 1 295 ? 20.570 -20.616 115.155 1.00 40.16 295 GLU A CA 1
ATOM 2452 C C . GLU A 1 295 ? 20.659 -20.295 113.649 1.00 40.16 295 GLU A C 1
ATOM 2454 O O . GLU A 1 295 ? 20.916 -21.139 112.800 1.00 40.16 295 GLU A O 1
ATOM 2459 N N . ASN A 1 296 ? 20.279 -19.061 113.325 1.00 45.09 296 ASN A N 1
ATOM 2460 C CA . ASN A 1 296 ? 21.144 -17.996 112.816 1.00 45.09 296 ASN A CA 1
ATOM 2461 C C . ASN A 1 296 ? 22.278 -18.249 111.782 1.00 45.09 296 ASN A C 1
ATOM 2463 O O . ASN A 1 296 ? 23.223 -18.993 112.017 1.00 45.09 296 ASN A O 1
ATOM 2467 N N . TYR A 1 297 ? 22.224 -17.354 110.782 1.00 42.22 297 TYR A N 1
ATOM 2468 C CA . TYR A 1 297 ? 23.283 -16.607 110.075 1.00 42.22 297 TYR A CA 1
ATOM 2469 C C . TYR A 1 297 ? 23.800 -17.029 108.678 1.00 42.22 297 TYR A C 1
ATOM 2471 O O . TYR A 1 297 ? 24.472 -18.038 108.495 1.00 42.22 297 TYR A O 1
ATOM 2479 N N . ASP A 1 298 ? 23.517 -16.095 107.751 1.00 48.59 298 ASP A N 1
ATOM 2480 C CA . ASP A 1 298 ? 24.364 -15.434 106.737 1.00 48.59 298 ASP A CA 1
ATOM 2481 C C . ASP A 1 298 ? 24.983 -16.207 105.562 1.00 48.59 298 ASP A C 1
ATOM 2483 O O . ASP A 1 298 ? 25.953 -16.947 105.711 1.00 48.59 298 ASP A O 1
ATOM 2487 N N . GLN A 1 299 ? 24.533 -15.876 104.341 1.00 43.84 299 GLN A N 1
ATOM 2488 C CA . GLN A 1 299 ? 25.109 -14.812 103.486 1.00 43.84 299 GLN A CA 1
ATOM 2489 C C . GLN A 1 299 ? 24.133 -14.405 102.372 1.00 43.84 299 GLN A C 1
ATOM 2491 O O . GLN A 1 299 ? 23.389 -15.287 101.885 1.00 43.84 299 GLN A O 1
#

Radius of gyration: 50.6 Å; chains: 1; bounding box: 70×53×161 Å

pLDDT: mean 80.75, std 16.39, range [36.75, 97.81]

Sequence (299 aa):
MISNNVFDFDASKLNPCKCGSNLVAQYFCIRDTYCNNSPYYCVECSENGVHDHRLQQVHKICIQLANQAQQIYDQIEKFGENIRDQYIPVQEIMEFCQTVVEENDLRKKNGTEFTNYKTNFQLVDQILERALYLKRLIEECAGEYQVLEIKQHSRELNDLQIKIRDTKIGKDIDIDFIYKEYKCVFSGNVDNIDRYLENPDIVVFYQKMRVRALEDHKIKSKEKIKKLQQKVDEHELRLIKLEQLIGQRDQDAQQYIQQKVQNSEYYGIANKNAQKDNLDEHYTRGKPGYNQPEENYDQ

Secondary structure (DSSP, 8-state):
----------GGGSPBPTTSS--B--EE-S-GGGSTT--EE-HHHHHTT--SS--EEHHHHHHHHHHHHHHHHHHHHHHHHHHHHHHGGGHHHHHHHHHHHHHTTGGGGS------HHHHHHHHHHHHHHHHHHHHHHHHHHHTT-HHHHHHHHHHHHHHHHHHHHSTT-S---HHHHHHHTHHHHHS--TTGGGGTTSHHHHHHHHHHHHHHHHHHHHHHHHHHHHHHHHHHHHHHHHHHHHHHHHHHHHHHHHHHHHHHHHHHHHHHHHHHHHHHHHHSTTS---------------

Foldseek 3Di:
DPPPPVLPDDQVLFDAAPVPPRAGFQWAAPCCPPDDNDGTHHPCCQPVPVDPDHIDGLLVLLVVLLVVLVVLLVLLVVLLVVLCVQCVVCVLLLVLLVVLCVVQVLVPPPVDDQDPVVVLNVVSVVLNVLSVVLSVQSVVCSSSSNNVSSVVSSVVSVVSSVVSVPRPSSDRNDLVNSCVSSVSLLQDPRPPSVVSPPDPVSVVSSVVSNVVNVVVVVVVVVVVVVVVVVVVVVVVVVVVVVVVVVVVVVVVVVVVVVVVVVVVVVVVVVVVVVVVVVVVPPPDDDDDDDDDDDDDDDD